Protein AF-A0A624F7U0-F1 (afdb_monomer_lite)

Organism: Campylobacter jejuni (NCBI:txid197)

Sequence (208 aa):
TSNHSVKFQSFCNEFYKITKFNNSILEQNQEEKISKKKFEKARKKIIGKSIKKECFEFKFCSLKSYIDIYEEPKICILKIFFPTLDSSNEFKIPKDFKIQKELHHDLNSKHIVLYGFEYQNFDIEKCFKIIEKNQNFSLDFPNYINAYDGFRIFLFYLFKKLKFYWTLSLERKDKQSLCEFLFYSRSLYIVLSSMNTILDKNLSNILA

Radius of gyration: 23.83 Å; chains: 1; bounding box: 55×50×62 Å

Structure (mmCIF, N/CA/C/O backbone):
data_AF-A0A624F7U0-F1
#
_entry.id   AF-A0A624F7U0-F1
#
loop_
_atom_site.group_PDB
_atom_site.id
_atom_site.type_symbol
_atom_site.label_atom_id
_atom_site.label_alt_id
_atom_site.label_comp_id
_atom_site.label_asym_id
_atom_site.label_entity_id
_atom_site.label_seq_id
_atom_site.pdbx_PDB_ins_code
_atom_site.Cartn_x
_atom_site.Cartn_y
_atom_site.Cartn_z
_atom_site.occupancy
_atom_site.B_iso_or_equiv
_atom_site.auth_seq_id
_atom_site.auth_comp_id
_atom_site.auth_asym_id
_atom_site.auth_atom_id
_atom_site.pdbx_PDB_model_num
ATOM 1 N N . THR A 1 1 ? 19.086 -8.565 15.186 1.00 45.88 1 THR A N 1
ATOM 2 C CA . THR A 1 1 ? 18.256 -9.152 14.108 1.00 45.88 1 THR A CA 1
ATOM 3 C C . THR A 1 1 ? 18.901 -8.803 12.788 1.00 45.88 1 THR A C 1
ATOM 5 O O . THR A 1 1 ? 19.206 -7.645 12.561 1.00 45.88 1 THR A O 1
ATOM 8 N N . SER A 1 2 ? 19.243 -9.792 11.966 1.00 48.47 2 SER A N 1
ATOM 9 C CA . SER A 1 2 ? 19.997 -9.560 10.728 1.00 48.47 2 SER A CA 1
ATOM 10 C C . SER A 1 2 ? 19.187 -8.693 9.756 1.00 48.47 2 SER A C 1
ATOM 12 O O . SER A 1 2 ? 18.138 -9.139 9.292 1.00 48.47 2 SER A O 1
ATOM 14 N N . ASN A 1 3 ? 19.672 -7.485 9.455 1.00 66.81 3 ASN A N 1
ATOM 15 C CA . ASN A 1 3 ? 19.052 -6.513 8.548 1.00 66.81 3 ASN A CA 1
ATOM 16 C C . ASN A 1 3 ? 19.123 -6.986 7.084 1.00 66.81 3 ASN A C 1
ATOM 18 O O . ASN A 1 3 ? 19.902 -6.470 6.283 1.00 66.81 3 ASN A O 1
ATOM 22 N N . HIS A 1 4 ? 18.341 -8.000 6.727 1.00 71.81 4 HIS A N 1
ATOM 23 C CA . HIS A 1 4 ? 18.217 -8.451 5.347 1.00 71.81 4 HIS A CA 1
ATOM 24 C C . HIS A 1 4 ? 16.754 -8.683 4.975 1.00 71.81 4 HIS A C 1
ATOM 26 O O . HIS A 1 4 ? 15.918 -9.005 5.818 1.00 71.81 4 HIS A O 1
ATOM 32 N N . SER A 1 5 ? 16.439 -8.507 3.693 1.00 79.50 5 SER A N 1
ATOM 33 C CA . SER A 1 5 ? 15.127 -8.815 3.128 1.00 79.50 5 SER A CA 1
ATOM 34 C C . SER A 1 5 ? 15.236 -9.973 2.145 1.00 79.50 5 SER A C 1
ATOM 36 O O . SER A 1 5 ? 16.193 -10.064 1.378 1.00 79.50 5 SER A O 1
ATOM 38 N N . VAL A 1 6 ? 14.253 -10.871 2.175 1.00 87.06 6 VAL A N 1
ATOM 39 C CA . VAL A 1 6 ? 14.186 -12.032 1.283 1.00 87.06 6 VAL A CA 1
ATOM 40 C C . VAL A 1 6 ? 12.991 -11.863 0.354 1.00 87.06 6 VAL A C 1
ATOM 42 O O . VAL A 1 6 ? 11.868 -11.653 0.810 1.00 87.06 6 VAL A O 1
ATOM 45 N N . LYS A 1 7 ? 13.226 -11.974 -0.953 1.00 88.12 7 LYS A N 1
ATOM 46 C CA . LYS A 1 7 ? 12.204 -11.965 -2.002 1.00 88.12 7 LYS A CA 1
ATOM 47 C C . LYS A 1 7 ? 12.262 -13.289 -2.752 1.00 88.12 7 LYS A C 1
ATOM 49 O O . LYS A 1 7 ? 13.326 -13.706 -3.190 1.00 88.12 7 LYS A O 1
ATOM 54 N N . PHE A 1 8 ? 11.113 -13.916 -2.956 1.00 90.31 8 PHE A N 1
ATOM 55 C CA . PHE A 1 8 ? 10.980 -15.031 -3.890 1.00 90.31 8 PHE A CA 1
ATOM 56 C C . PHE A 1 8 ? 10.333 -14.513 -5.172 1.00 90.31 8 PHE A C 1
ATOM 58 O O . PHE A 1 8 ? 9.342 -13.786 -5.104 1.00 90.31 8 PHE A O 1
ATOM 65 N N . GLN A 1 9 ? 10.891 -14.856 -6.332 1.00 90.75 9 GLN A N 1
ATOM 66 C CA . GLN A 1 9 ? 10.347 -14.452 -7.630 1.00 90.75 9 GLN A CA 1
ATOM 67 C C . GLN A 1 9 ? 10.316 -15.621 -8.608 1.00 90.75 9 GLN A C 1
ATOM 69 O O . GLN A 1 9 ? 11.160 -16.512 -8.542 1.00 90.75 9 GLN A O 1
ATOM 74 N N . SER A 1 10 ? 9.346 -15.594 -9.517 1.00 91.06 10 SER A N 1
ATOM 75 C CA . SER A 1 10 ? 9.299 -16.475 -10.678 1.00 91.06 10 SER A CA 1
ATOM 76 C C . SER A 1 10 ? 9.366 -15.642 -11.951 1.00 91.06 10 SER A C 1
ATOM 78 O O . SER A 1 10 ? 8.632 -14.660 -12.064 1.00 91.06 10 SER A O 1
ATOM 80 N N . PHE A 1 11 ? 10.206 -16.038 -12.900 1.00 87.25 11 PHE A N 1
ATOM 81 C CA . PHE A 1 11 ? 10.372 -15.376 -14.192 1.00 87.25 11 PHE A CA 1
ATOM 82 C C . PHE A 1 11 ? 10.520 -16.447 -15.274 1.00 87.25 11 PHE A C 1
ATOM 84 O O . PHE A 1 11 ? 11.364 -17.323 -15.131 1.00 87.25 11 PHE A O 1
ATOM 91 N N . CYS A 1 12 ? 9.674 -16.427 -16.311 1.00 84.44 12 CYS A N 1
ATOM 92 C CA . CYS A 1 12 ? 9.707 -17.399 -17.419 1.00 84.44 12 CYS A CA 1
ATOM 93 C C . CYS A 1 12 ? 9.826 -18.875 -16.966 1.00 84.44 12 CYS A C 1
ATOM 95 O O . CYS A 1 12 ? 10.636 -19.630 -17.492 1.00 84.44 12 CYS A O 1
ATOM 97 N N . ASN A 1 13 ? 9.025 -19.287 -15.973 1.00 86.31 13 ASN A N 1
ATOM 98 C CA . ASN A 1 13 ? 9.057 -20.617 -15.332 1.00 86.31 13 ASN A CA 1
ATOM 99 C C . ASN A 1 13 ? 10.348 -20.984 -14.576 1.00 86.31 13 ASN A C 1
ATOM 101 O O . ASN A 1 13 ? 10.466 -22.104 -14.073 1.00 86.31 13 ASN A O 1
ATOM 105 N N . GLU A 1 14 ? 11.271 -20.046 -14.407 1.00 93.06 14 GLU A N 1
ATOM 106 C CA . GLU A 1 14 ? 12.389 -20.158 -13.478 1.00 93.06 14 GLU A CA 1
ATOM 107 C C . GLU A 1 14 ? 12.026 -19.534 -12.126 1.00 93.06 14 GLU A C 1
ATOM 109 O O . GLU A 1 14 ? 11.226 -18.600 -12.051 1.00 93.06 14 GLU A O 1
ATOM 114 N N . PHE A 1 15 ? 12.595 -20.057 -11.038 1.00 93.75 15 PHE A N 1
ATOM 115 C CA . PHE A 1 15 ? 12.282 -19.628 -9.676 1.00 93.75 15 PHE A CA 1
ATOM 116 C C . PHE A 1 15 ? 13.556 -19.209 -8.958 1.00 93.75 15 PHE A C 1
ATOM 118 O O . PHE A 1 15 ? 14.554 -19.927 -8.995 1.00 93.75 15 PHE A O 1
ATOM 125 N N . TYR A 1 16 ? 13.497 -18.088 -8.246 1.00 93.38 16 TYR A N 1
ATOM 126 C CA . TYR A 1 16 ? 14.652 -17.503 -7.578 1.00 93.38 16 TYR A CA 1
ATOM 127 C C . TYR A 1 16 ? 14.315 -17.064 -6.158 1.00 93.38 16 TYR A C 1
ATOM 129 O O . TYR A 1 16 ? 13.190 -16.648 -5.851 1.00 93.38 16 TYR A O 1
ATOM 137 N N . LYS A 1 17 ? 15.326 -17.124 -5.299 1.00 92.19 17 LYS A N 1
ATOM 138 C CA . LYS A 1 17 ? 15.367 -16.501 -3.983 1.00 92.19 17 LYS A CA 1
ATOM 139 C C . LYS A 1 17 ? 16.417 -15.398 -4.032 1.00 92.19 17 LYS A C 1
ATOM 141 O O . LYS A 1 17 ? 17.590 -15.667 -4.249 1.00 92.19 17 LYS A O 1
ATOM 146 N N . ILE A 1 18 ? 15.985 -14.169 -3.800 1.00 88.94 18 ILE A N 1
ATOM 147 C CA . ILE A 1 18 ? 16.842 -12.992 -3.731 1.00 88.94 18 ILE A CA 1
ATOM 148 C C . ILE A 1 18 ? 16.961 -12.580 -2.271 1.00 88.94 18 ILE A C 1
ATOM 150 O O . ILE A 1 18 ? 15.949 -12.322 -1.615 1.00 88.94 18 ILE A O 1
ATOM 154 N N . THR A 1 19 ? 18.188 -12.485 -1.776 1.00 87.00 19 THR A N 1
ATOM 155 C CA . THR A 1 19 ? 18.489 -11.976 -0.437 1.00 87.00 19 THR A CA 1
ATOM 156 C C . THR A 1 19 ? 19.192 -10.631 -0.574 1.00 87.00 19 THR A C 1
ATOM 158 O O . THR A 1 19 ? 20.295 -10.560 -1.113 1.00 87.00 19 THR A O 1
ATOM 161 N N . LYS A 1 20 ? 18.541 -9.559 -0.111 1.00 79.81 20 LYS A N 1
ATOM 162 C CA . LYS A 1 20 ? 19.129 -8.216 -0.055 1.00 79.81 20 LYS A CA 1
ATOM 163 C C . LYS A 1 20 ? 19.633 -7.938 1.350 1.00 79.81 20 LYS A C 1
ATOM 165 O O . LYS A 1 20 ? 18.839 -7.986 2.291 1.00 79.81 20 LYS A O 1
ATOM 170 N N . PHE A 1 21 ? 20.907 -7.608 1.483 1.00 75.19 21 PHE A N 1
ATOM 171 C CA . PHE A 1 21 ? 21.504 -7.186 2.746 1.00 75.19 21 PHE A CA 1
ATOM 172 C C . PHE A 1 21 ? 21.502 -5.657 2.819 1.00 75.19 21 PHE A C 1
ATOM 174 O O . PHE A 1 21 ? 21.892 -5.003 1.857 1.00 75.19 21 PHE A O 1
ATOM 181 N N . ASN A 1 22 ? 21.074 -5.074 3.941 1.00 59.41 22 ASN A N 1
ATOM 182 C CA . ASN A 1 22 ? 21.133 -3.622 4.153 1.00 59.41 22 ASN A CA 1
ATOM 183 C C . ASN A 1 22 ? 22.553 -3.194 4.574 1.00 59.41 22 ASN A C 1
ATOM 185 O O . ASN A 1 22 ? 22.724 -2.619 5.646 1.00 59.41 22 ASN A O 1
ATOM 189 N N . ASN A 1 23 ? 23.573 -3.516 3.775 1.00 55.78 23 ASN A N 1
ATOM 190 C CA . ASN A 1 23 ? 24.933 -3.018 3.981 1.00 55.78 23 ASN A CA 1
ATOM 191 C C . ASN A 1 23 ? 25.325 -2.126 2.804 1.00 55.78 23 ASN A C 1
ATOM 193 O O . ASN A 1 23 ? 25.342 -2.573 1.662 1.00 55.78 23 ASN A O 1
ATOM 197 N N . SER A 1 24 ? 25.684 -0.880 3.110 1.00 48.50 24 SER A N 1
ATOM 198 C CA . SER A 1 24 ? 26.037 0.192 2.168 1.00 48.50 24 SER A CA 1
ATOM 199 C C . SER A 1 24 ? 27.298 -0.060 1.330 1.00 48.50 24 SER A C 1
ATOM 201 O O . SER A 1 24 ? 27.632 0.759 0.484 1.00 48.50 24 SER A O 1
ATOM 203 N N . ILE A 1 25 ? 28.013 -1.165 1.565 1.00 49.31 25 ILE A N 1
ATOM 204 C CA . ILE A 1 25 ? 29.358 -1.408 1.015 1.00 49.31 25 ILE A CA 1
ATOM 205 C C . ILE A 1 25 ? 29.366 -2.533 -0.038 1.00 49.31 25 ILE A C 1
ATOM 207 O O . ILE A 1 25 ? 30.291 -2.620 -0.838 1.00 49.31 25 ILE A O 1
ATOM 211 N N . LEU A 1 26 ? 28.337 -3.390 -0.088 1.00 44.59 26 LEU A N 1
ATOM 212 C CA . LEU A 1 26 ? 28.283 -4.540 -1.000 1.00 44.59 26 LEU A CA 1
ATOM 213 C C . LEU A 1 26 ? 26.862 -4.706 -1.558 1.00 44.59 26 LEU A C 1
ATOM 215 O O . LEU A 1 26 ? 26.075 -5.511 -1.066 1.00 44.59 26 LEU A O 1
ATOM 219 N N . GLU A 1 27 ? 26.536 -3.958 -2.612 1.00 47.16 27 GLU A N 1
ATOM 220 C CA . GLU A 1 27 ? 25.257 -4.022 -3.345 1.00 47.16 27 GLU A CA 1
ATOM 221 C C . GLU A 1 27 ? 25.062 -5.311 -4.175 1.00 47.16 27 GLU A C 1
ATOM 223 O O . GLU A 1 27 ? 24.334 -5.332 -5.167 1.00 47.16 27 GLU A O 1
ATOM 228 N N . GLN A 1 28 ? 25.686 -6.428 -3.803 1.00 58.16 28 GLN A N 1
ATOM 229 C CA . GLN A 1 28 ? 25.436 -7.694 -4.487 1.00 58.16 28 GLN A CA 1
ATOM 230 C C . GLN A 1 28 ? 24.272 -8.409 -3.809 1.00 58.16 28 GLN A C 1
ATOM 232 O O . GLN A 1 28 ? 24.428 -9.143 -2.833 1.00 58.16 28 GLN A O 1
ATOM 237 N N . ASN A 1 29 ? 23.069 -8.173 -4.338 1.00 65.94 29 ASN A N 1
ATOM 238 C CA . ASN A 1 29 ? 21.920 -9.026 -4.056 1.00 65.94 29 ASN A CA 1
ATOM 239 C C . ASN A 1 29 ? 22.335 -10.484 -4.311 1.00 65.94 29 ASN A C 1
ATOM 241 O O . ASN A 1 29 ? 22.747 -10.818 -5.420 1.00 65.94 29 ASN A O 1
ATOM 245 N N . GLN A 1 30 ? 22.221 -11.356 -3.309 1.00 78.94 30 GLN A N 1
ATOM 246 C CA . GLN A 1 30 ? 22.454 -12.781 -3.530 1.00 78.94 30 GLN A CA 1
ATOM 247 C C . GLN A 1 30 ? 21.223 -13.372 -4.206 1.00 78.94 30 GLN A C 1
ATOM 249 O O . GLN A 1 30 ? 20.158 -13.459 -3.589 1.00 78.94 30 GLN A O 1
ATOM 254 N N . GLU A 1 31 ? 21.374 -13.764 -5.466 1.00 86.38 31 GLU A N 1
ATOM 255 C CA . GLU A 1 31 ? 20.344 -14.443 -6.242 1.00 86.38 31 GLU A CA 1
ATOM 256 C C . GLU A 1 31 ? 20.650 -15.943 -6.328 1.00 86.38 31 GLU A C 1
ATOM 258 O O . GLU A 1 31 ? 21.670 -16.367 -6.861 1.00 86.38 31 GLU A O 1
ATOM 263 N N . GLU A 1 32 ? 19.755 -16.757 -5.772 1.00 90.62 32 GLU A N 1
ATOM 264 C CA . GLU A 1 32 ? 19.834 -18.218 -5.775 1.00 90.62 32 GLU A CA 1
ATOM 265 C C . GLU A 1 32 ? 18.692 -18.772 -6.636 1.00 90.62 32 GLU A C 1
ATOM 267 O O . GLU A 1 32 ? 17.516 -18.554 -6.326 1.00 90.62 32 GLU A O 1
ATOM 272 N N . LYS A 1 33 ? 19.010 -19.530 -7.693 1.00 93.38 33 LYS A N 1
ATOM 273 C CA . LYS A 1 33 ? 18.005 -20.308 -8.434 1.00 93.38 33 LYS A CA 1
ATOM 274 C C . LYS A 1 33 ? 17.504 -21.455 -7.553 1.00 93.38 33 LYS A C 1
ATOM 276 O O . LYS A 1 33 ? 18.288 -22.233 -7.016 1.00 93.38 33 LYS A O 1
ATOM 281 N N . ILE A 1 34 ? 16.190 -21.581 -7.407 1.00 95.00 34 ILE A N 1
ATOM 282 C CA . ILE A 1 34 ? 15.540 -22.580 -6.552 1.00 95.00 34 ILE A CA 1
ATOM 283 C C . ILE A 1 34 ? 14.573 -23.455 -7.351 1.00 95.00 34 ILE A C 1
ATOM 285 O O . ILE A 1 34 ? 14.151 -23.127 -8.455 1.00 95.00 34 ILE A O 1
ATOM 289 N N . SER A 1 35 ? 14.175 -24.589 -6.774 1.00 94.50 35 SER A N 1
ATOM 290 C CA . SER A 1 35 ? 13.156 -25.445 -7.382 1.00 94.50 35 SER A CA 1
ATOM 291 C C . SER A 1 35 ? 11.743 -24.888 -7.183 1.00 94.50 35 SER A C 1
ATOM 293 O O . SER A 1 35 ? 11.442 -24.267 -6.157 1.00 94.50 35 SER A O 1
ATOM 295 N N . LYS A 1 36 ? 10.829 -25.229 -8.103 1.00 94.75 36 LYS A N 1
ATOM 296 C CA . LYS A 1 36 ? 9.385 -24.951 -7.975 1.00 94.75 36 LYS A CA 1
ATOM 297 C C . LYS A 1 36 ? 8.829 -25.401 -6.621 1.00 94.75 36 LYS A C 1
ATOM 299 O O . LYS A 1 36 ? 8.090 -24.670 -5.975 1.00 94.75 36 LYS A O 1
ATOM 304 N N . LYS A 1 37 ? 9.243 -26.579 -6.134 1.00 95.12 37 LYS A N 1
ATOM 305 C CA . LYS A 1 37 ? 8.817 -27.116 -4.828 1.00 95.12 37 LYS A CA 1
ATOM 306 C C . LYS A 1 37 ? 9.234 -26.210 -3.662 1.00 95.12 37 LYS A C 1
ATOM 308 O O . LYS A 1 37 ? 8.435 -25.995 -2.750 1.00 95.12 37 LYS A O 1
ATOM 313 N N . LYS A 1 38 ? 10.463 -25.672 -3.678 1.00 92.75 38 LYS A N 1
ATOM 314 C CA . LYS A 1 38 ? 10.929 -24.703 -2.668 1.00 92.75 38 LYS A CA 1
ATOM 315 C C . LYS A 1 38 ? 10.143 -23.391 -2.766 1.00 92.75 38 LYS A C 1
ATOM 317 O O . LYS A 1 38 ? 9.709 -22.885 -1.733 1.00 92.75 38 LYS A O 1
ATOM 322 N N . PHE A 1 39 ? 9.919 -22.890 -3.981 1.00 93.50 39 PHE A N 1
ATOM 323 C CA . PHE A 1 39 ? 9.142 -21.674 -4.222 1.00 93.50 39 PHE A CA 1
ATOM 324 C C . PHE A 1 39 ? 7.705 -21.794 -3.699 1.00 93.50 39 PHE A C 1
ATOM 326 O O . PHE A 1 39 ? 7.280 -20.966 -2.902 1.00 93.50 39 PHE A O 1
ATOM 333 N N . GLU A 1 40 ? 6.985 -22.867 -4.041 1.00 92.00 40 GLU A N 1
ATOM 334 C CA . GLU A 1 40 ? 5.610 -23.093 -3.570 1.00 92.00 40 GLU A CA 1
ATOM 335 C C . GLU A 1 40 ? 5.532 -23.245 -2.043 1.00 92.00 40 GLU A C 1
ATOM 337 O O . GLU A 1 40 ? 4.595 -22.764 -1.405 1.00 92.00 40 GLU A O 1
ATOM 342 N N . LYS A 1 41 ? 6.543 -23.861 -1.415 1.00 93.06 41 LYS A N 1
ATOM 343 C CA . LYS A 1 41 ? 6.622 -23.940 0.052 1.00 93.06 41 LYS A CA 1
ATOM 344 C C . LYS A 1 41 ? 6.808 -22.558 0.689 1.00 93.06 41 LYS A C 1
ATOM 346 O O . LYS A 1 41 ? 6.208 -22.297 1.729 1.00 93.06 41 LYS A O 1
ATOM 351 N N . ALA A 1 42 ? 7.623 -21.692 0.087 1.00 90.00 42 ALA A N 1
ATOM 352 C CA . ALA A 1 42 ? 7.829 -20.321 0.554 1.00 90.00 42 ALA A CA 1
ATOM 353 C C . ALA A 1 42 ? 6.601 -19.434 0.299 1.00 90.00 42 ALA A C 1
ATOM 355 O O . ALA A 1 42 ? 6.216 -18.660 1.171 1.00 90.00 42 ALA A O 1
ATOM 356 N N . ARG A 1 43 ? 5.933 -19.609 -0.846 1.00 87.12 43 ARG A N 1
ATOM 357 C CA . ARG A 1 43 ? 4.706 -18.895 -1.219 1.00 87.12 43 ARG A CA 1
ATOM 358 C C . ARG A 1 43 ? 3.593 -19.069 -0.186 1.00 87.12 43 ARG A C 1
ATOM 360 O O . ARG A 1 43 ? 2.889 -18.114 0.107 1.00 87.12 43 ARG A O 1
ATOM 367 N N . LYS A 1 44 ? 3.480 -20.252 0.428 1.00 88.50 44 LYS A N 1
ATOM 368 C CA . LYS A 1 44 ? 2.531 -20.520 1.528 1.00 88.50 44 LYS A CA 1
ATOM 369 C C . LYS A 1 44 ? 2.818 -19.739 2.818 1.00 88.50 44 LYS A C 1
ATOM 371 O O . LYS A 1 44 ? 1.954 -19.681 3.681 1.00 88.50 44 LYS A O 1
ATOM 376 N N . LYS A 1 45 ? 4.019 -19.175 2.971 1.00 86.62 45 LYS A N 1
ATOM 377 C CA . LYS A 1 45 ? 4.459 -18.398 4.144 1.00 86.62 45 LYS A CA 1
ATOM 378 C C . LYS A 1 45 ? 4.618 -16.905 3.837 1.00 86.62 45 LYS A C 1
ATOM 380 O O . LYS A 1 45 ? 5.310 -16.203 4.570 1.00 86.62 45 LYS A O 1
ATOM 385 N N . ILE A 1 46 ? 4.067 -16.437 2.718 1.00 83.25 46 ILE A N 1
ATOM 386 C CA . ILE A 1 46 ? 4.202 -15.046 2.293 1.00 83.25 46 ILE A CA 1
ATOM 387 C C . ILE A 1 46 ? 3.526 -14.100 3.292 1.00 83.25 46 ILE A C 1
ATOM 389 O O . ILE A 1 46 ? 2.471 -14.405 3.843 1.00 83.25 46 ILE A O 1
ATOM 393 N N . ILE A 1 47 ? 4.142 -12.940 3.506 1.00 73.31 47 ILE A N 1
ATOM 394 C CA . ILE A 1 47 ? 3.524 -11.826 4.224 1.00 73.31 47 ILE A CA 1
ATOM 395 C C . ILE A 1 47 ? 2.753 -11.003 3.187 1.00 73.31 47 ILE A C 1
ATOM 397 O O . ILE A 1 47 ? 3.355 -10.481 2.249 1.00 73.31 47 ILE A O 1
ATOM 401 N N . GLY A 1 48 ? 1.431 -10.909 3.338 1.00 73.75 48 GLY A N 1
ATOM 402 C CA . GLY A 1 48 ? 0.552 -10.217 2.390 1.00 73.75 48 GLY A CA 1
ATOM 403 C C . GLY A 1 48 ? 0.130 -11.088 1.202 1.00 73.75 48 GLY A C 1
ATOM 404 O O . GLY A 1 48 ? -0.022 -12.302 1.326 1.00 73.75 48 GLY A O 1
ATOM 405 N N . LYS A 1 49 ? -0.099 -10.463 0.041 1.00 78.12 49 LYS A N 1
ATOM 406 C CA . LYS A 1 49 ? -0.524 -11.147 -1.193 1.00 78.12 49 LYS A CA 1
ATOM 407 C C . LYS A 1 49 ? 0.641 -11.300 -2.170 1.00 78.12 49 LYS A C 1
ATOM 409 O O . LYS A 1 49 ? 1.518 -10.444 -2.254 1.00 78.12 49 LYS A O 1
ATOM 414 N N . SER A 1 50 ? 0.634 -12.382 -2.952 1.00 84.00 50 SER A N 1
ATOM 415 C CA . SER A 1 50 ? 1.535 -12.489 -4.103 1.00 84.00 50 SER A CA 1
ATOM 416 C C . SER A 1 50 ? 1.098 -11.506 -5.180 1.00 84.00 50 SER A C 1
ATOM 418 O O . SER A 1 50 ? -0.067 -11.524 -5.570 1.00 84.00 50 SER A O 1
ATOM 420 N N . ILE A 1 51 ? 2.036 -10.718 -5.691 1.00 86.06 51 ILE A N 1
ATOM 421 C CA . ILE A 1 51 ? 1.800 -9.805 -6.804 1.00 86.06 51 ILE A CA 1
ATOM 422 C C . ILE A 1 51 ? 2.323 -10.415 -8.097 1.00 86.06 51 ILE A C 1
ATOM 424 O O . ILE A 1 51 ? 3.411 -10.996 -8.127 1.00 86.06 51 ILE A O 1
ATOM 428 N N . LYS A 1 52 ? 1.534 -10.292 -9.157 1.00 90.00 52 LYS A N 1
ATOM 429 C CA . LYS A 1 52 ? 1.894 -10.736 -10.498 1.00 90.00 52 LYS A CA 1
ATOM 430 C C . LYS A 1 52 ? 1.896 -9.536 -11.424 1.00 90.00 52 LYS A C 1
ATOM 432 O O . LYS A 1 52 ? 1.034 -8.663 -11.309 1.00 90.00 52 LYS A O 1
ATOM 437 N N . LYS A 1 53 ? 2.873 -9.515 -12.322 1.00 91.81 53 LYS A N 1
ATOM 438 C CA . LYS A 1 53 ? 2.973 -8.504 -13.359 1.00 91.81 53 LYS A CA 1
ATOM 439 C C . LYS A 1 53 ? 3.597 -9.071 -14.620 1.00 91.81 53 LYS A C 1
ATOM 441 O O . LYS A 1 53 ? 4.434 -9.971 -14.538 1.00 91.81 53 LYS A O 1
ATOM 446 N N . GLU A 1 54 ? 3.239 -8.475 -15.740 1.00 92.50 54 GLU A N 1
ATOM 447 C CA . GLU A 1 54 ? 3.950 -8.594 -17.005 1.00 92.50 54 GLU A CA 1
ATOM 448 C C . GLU A 1 54 ? 4.821 -7.352 -17.183 1.00 92.50 54 GLU A C 1
ATOM 450 O O . GLU A 1 54 ? 4.424 -6.250 -16.806 1.00 92.50 54 GLU A O 1
ATOM 455 N N . CYS A 1 55 ? 6.038 -7.537 -17.687 1.00 91.38 55 CYS A N 1
ATOM 456 C CA . CYS A 1 55 ? 6.989 -6.452 -17.894 1.00 91.38 55 CYS A CA 1
ATOM 457 C C . CYS A 1 55 ? 7.410 -6.447 -19.358 1.00 91.38 55 CYS A C 1
ATOM 459 O O . CYS A 1 55 ? 7.938 -7.448 -19.846 1.00 91.38 55 CYS A O 1
ATOM 461 N N . PHE A 1 56 ? 7.196 -5.322 -20.030 1.00 93.56 56 PHE A N 1
ATOM 462 C CA . PHE A 1 56 ? 7.611 -5.110 -21.410 1.00 93.56 56 PHE A CA 1
ATOM 463 C C . PHE A 1 56 ? 8.740 -4.088 -21.442 1.00 93.56 56 PHE A C 1
ATOM 465 O O . PHE A 1 56 ? 8.577 -2.972 -20.951 1.00 93.56 56 PHE A O 1
ATOM 472 N N . GLU A 1 57 ? 9.878 -4.469 -22.020 1.00 95.00 57 GLU A N 1
ATOM 473 C CA . GLU A 1 57 ? 10.991 -3.559 -22.297 1.00 95.00 57 GLU A CA 1
ATOM 474 C C . GLU A 1 57 ? 10.838 -2.967 -23.696 1.00 95.00 57 GLU A C 1
ATOM 476 O O . GLU A 1 57 ? 10.618 -3.697 -24.662 1.00 95.00 57 GLU A O 1
ATOM 481 N N . PHE A 1 58 ? 10.962 -1.647 -23.816 1.00 94.94 58 PHE A N 1
ATOM 482 C CA . PHE A 1 58 ? 10.887 -0.955 -25.100 1.00 94.94 58 PHE A CA 1
ATOM 483 C C . PHE A 1 58 ? 11.588 0.408 -25.039 1.00 94.94 58 PHE A C 1
ATOM 485 O O . PHE A 1 58 ? 12.053 0.853 -23.987 1.00 94.94 58 PHE A O 1
ATOM 492 N N . LYS A 1 59 ? 11.682 1.082 -26.189 1.00 94.88 59 LYS A N 1
ATOM 493 C CA . LYS A 1 59 ? 12.148 2.471 -26.266 1.00 94.88 59 LYS A CA 1
ATOM 494 C C . LYS A 1 59 ? 10.951 3.413 -26.351 1.00 94.88 59 LYS A C 1
ATOM 496 O O . LYS A 1 59 ? 10.189 3.341 -27.311 1.00 94.88 59 LYS A O 1
ATOM 501 N N . PHE A 1 60 ? 10.817 4.314 -25.385 1.00 93.00 60 PHE A N 1
ATOM 502 C CA . PHE A 1 60 ? 9.828 5.394 -25.393 1.00 93.00 60 PHE A CA 1
ATOM 503 C C . PHE A 1 60 ? 10.563 6.718 -25.570 1.00 93.00 60 PHE A C 1
ATOM 505 O O . PHE A 1 60 ? 11.459 7.015 -24.787 1.00 93.00 60 PHE A O 1
ATOM 512 N N . CYS A 1 61 ? 10.249 7.489 -26.615 1.00 91.94 61 CYS A N 1
ATOM 513 C CA . CYS A 1 61 ? 10.983 8.724 -26.936 1.00 91.94 61 CYS A CA 1
ATOM 514 C C . CYS A 1 61 ? 12.513 8.517 -26.994 1.00 91.94 61 CYS A C 1
ATOM 516 O O . CYS A 1 61 ? 13.277 9.323 -26.475 1.00 91.94 61 CYS A O 1
ATOM 518 N N . SER A 1 62 ? 12.958 7.400 -27.582 1.00 92.69 62 SER A N 1
ATOM 519 C CA . SER A 1 62 ? 14.369 6.968 -27.636 1.00 92.69 62 SER A CA 1
ATOM 520 C C . SER A 1 62 ? 15.018 6.607 -26.289 1.00 92.69 62 SER A C 1
ATOM 522 O O . SER A 1 62 ? 16.173 6.181 -26.276 1.00 92.69 62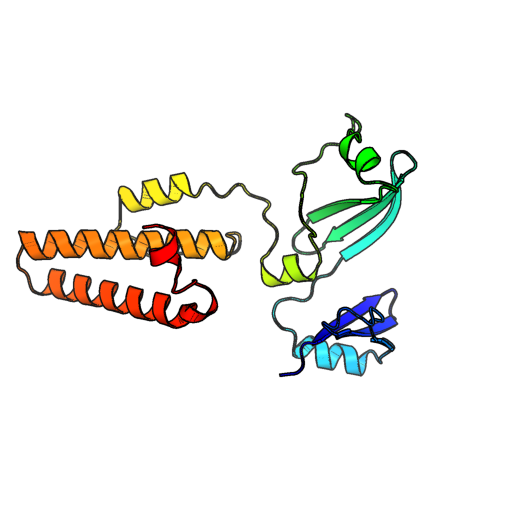 SER A O 1
ATOM 524 N N . LEU A 1 63 ? 14.285 6.685 -25.176 1.00 94.56 63 LEU A N 1
ATOM 525 C CA . LEU A 1 63 ? 14.752 6.330 -23.838 1.00 94.56 63 LEU A CA 1
ATOM 526 C C . LEU A 1 63 ? 14.394 4.886 -23.496 1.00 94.56 63 LEU A C 1
ATOM 528 O O . LEU A 1 63 ? 13.304 4.399 -23.819 1.00 94.56 63 LEU A O 1
ATOM 532 N N . LYS A 1 64 ? 15.303 4.201 -22.796 1.00 95.25 64 LYS A N 1
ATOM 533 C CA . LYS A 1 64 ? 15.031 2.868 -22.253 1.00 95.25 64 LYS A CA 1
ATOM 534 C C . LYS A 1 64 ? 13.848 2.960 -21.294 1.00 95.25 64 LYS A C 1
ATOM 536 O O . LYS A 1 64 ? 13.858 3.776 -20.377 1.00 95.25 64 LYS A O 1
ATOM 541 N N . SER A 1 65 ? 12.838 2.131 -21.521 1.00 94.25 65 SER A N 1
ATOM 542 C CA . SER A 1 65 ? 11.591 2.188 -20.772 1.00 94.25 65 SER A CA 1
ATOM 543 C C . SER A 1 65 ? 11.037 0.798 -20.486 1.00 94.25 65 SER A C 1
ATOM 545 O O . SER A 1 65 ? 11.261 -0.151 -21.239 1.00 94.25 65 SER A O 1
ATOM 547 N N . TYR A 1 66 ? 10.291 0.699 -19.389 1.00 93.75 66 TYR A N 1
ATOM 548 C CA . TYR A 1 66 ? 9.523 -0.484 -19.022 1.00 93.75 66 TYR A CA 1
ATOM 549 C C . TYR A 1 66 ? 8.057 -0.122 -18.833 1.00 93.75 66 TYR A C 1
ATOM 551 O O . TYR A 1 66 ? 7.742 0.912 -18.245 1.00 93.75 66 TYR A O 1
ATOM 559 N N . ILE A 1 67 ? 7.165 -1.003 -19.270 1.00 92.50 67 ILE A N 1
ATOM 560 C CA . ILE A 1 67 ? 5.770 -1.004 -18.837 1.00 92.50 67 ILE A CA 1
ATOM 561 C C . ILE A 1 67 ? 5.560 -2.232 -17.957 1.00 92.50 67 ILE A C 1
ATOM 563 O O . ILE A 1 67 ? 5.706 -3.364 -18.415 1.00 92.50 67 ILE A O 1
ATOM 567 N N . ASP A 1 68 ? 5.229 -1.984 -16.691 1.00 92.06 68 ASP A N 1
ATOM 568 C CA . ASP A 1 68 ? 4.786 -3.002 -15.745 1.00 92.06 68 ASP A CA 1
ATOM 569 C C . ASP A 1 68 ? 3.247 -3.031 -15.727 1.00 92.06 68 ASP A C 1
ATOM 571 O O . ASP A 1 68 ? 2.620 -2.068 -15.281 1.00 92.06 68 ASP A O 1
ATOM 575 N N . ILE A 1 69 ? 2.641 -4.139 -16.157 1.00 92.38 69 ILE A N 1
ATOM 576 C CA . ILE A 1 69 ? 1.191 -4.374 -16.095 1.00 92.38 69 ILE A CA 1
ATOM 577 C C . ILE A 1 69 ? 0.907 -5.334 -14.947 1.00 92.38 69 ILE A C 1
ATOM 579 O O . ILE A 1 69 ? 1.286 -6.502 -15.004 1.00 92.38 69 ILE A O 1
ATOM 583 N N . TYR A 1 70 ? 0.259 -4.852 -13.893 1.00 89.75 70 TYR A N 1
ATOM 584 C CA . TYR A 1 70 ? -0.077 -5.646 -12.715 1.00 89.75 70 TYR A CA 1
ATOM 585 C C . TYR A 1 70 ? -1.465 -6.278 -12.862 1.00 89.75 70 TYR A C 1
ATOM 587 O O . TYR A 1 70 ? -2.420 -5.606 -13.250 1.00 89.75 70 TYR A O 1
ATOM 595 N N . GLU A 1 71 ? -1.577 -7.569 -12.529 1.00 87.62 71 GLU A N 1
ATOM 596 C CA . GLU A 1 71 ? -2.861 -8.292 -12.557 1.00 87.62 71 GLU A CA 1
ATOM 597 C C . GLU A 1 71 ? -3.781 -7.789 -11.435 1.00 87.62 71 GLU A C 1
ATOM 599 O O . GLU A 1 71 ? -4.952 -7.508 -11.667 1.00 87.62 71 GLU A O 1
ATOM 604 N N . GLU A 1 72 ? -3.222 -7.625 -10.232 1.00 80.25 72 GLU A N 1
ATOM 605 C CA . GLU A 1 72 ? -3.900 -7.069 -9.062 1.00 80.25 72 GLU A CA 1
ATOM 606 C C . GLU A 1 72 ? -2.907 -6.259 -8.199 1.00 80.25 72 GLU A C 1
ATOM 608 O O . GLU A 1 72 ? -1.890 -6.815 -7.762 1.00 80.25 72 GLU A O 1
ATOM 613 N N . PRO A 1 73 ? -3.179 -4.969 -7.916 1.00 74.62 73 PRO A N 1
ATOM 614 C CA . PRO A 1 73 ? -4.272 -4.176 -8.490 1.00 74.62 73 PRO A CA 1
ATOM 615 C C . PRO A 1 73 ? -4.085 -4.007 -10.012 1.00 74.62 73 PRO A C 1
ATOM 617 O O . PRO A 1 73 ? -2.954 -4.047 -10.493 1.00 74.62 73 PRO A O 1
ATOM 620 N N . LYS A 1 74 ? -5.177 -3.813 -10.767 1.00 84.62 74 LYS A N 1
ATOM 621 C CA . LYS A 1 74 ? -5.163 -3.628 -12.235 1.00 84.62 74 LYS A CA 1
ATOM 622 C C . LYS A 1 74 ? -4.552 -2.286 -12.638 1.00 84.62 74 LYS A C 1
ATOM 624 O O . LYS A 1 74 ? -5.270 -1.333 -12.939 1.00 84.62 74 LYS A O 1
ATOM 629 N N . ILE A 1 75 ? -3.227 -2.206 -12.590 1.00 86.12 75 ILE A N 1
ATOM 630 C CA . ILE A 1 75 ? -2.476 -0.956 -12.726 1.00 86.12 75 ILE A CA 1
ATOM 631 C C . ILE A 1 75 ? -1.382 -1.111 -13.775 1.00 86.12 75 ILE A C 1
ATOM 633 O O . ILE A 1 75 ? -0.759 -2.167 -13.888 1.00 86.12 75 ILE A O 1
ATOM 637 N N . CYS A 1 76 ? -1.137 -0.044 -14.528 1.00 90.06 76 CYS A N 1
ATOM 638 C CA . CYS A 1 76 ? -0.086 0.015 -15.535 1.00 90.06 76 CYS A CA 1
ATOM 639 C C . CYS A 1 76 ? 0.897 1.120 -15.154 1.00 90.06 76 CYS A C 1
ATOM 641 O O . CYS A 1 76 ? 0.502 2.276 -15.006 1.00 90.06 76 CYS A O 1
ATOM 643 N N . ILE A 1 77 ? 2.166 0.761 -14.965 1.00 90.19 77 ILE A N 1
ATOM 644 C CA . ILE A 1 77 ? 3.220 1.701 -14.582 1.00 90.19 77 ILE A CA 1
ATOM 645 C C . ILE A 1 77 ? 4.225 1.799 -15.723 1.00 90.19 77 ILE A C 1
ATOM 647 O O . ILE A 1 77 ? 4.942 0.839 -16.008 1.00 90.19 77 ILE A O 1
ATOM 651 N N . LEU A 1 78 ? 4.309 2.984 -16.326 1.00 91.25 78 LEU A N 1
ATOM 652 C CA . LEU A 1 78 ? 5.374 3.352 -17.251 1.00 91.25 78 LEU A CA 1
ATOM 653 C C . LEU A 1 78 ? 6.584 3.855 -16.456 1.00 91.25 78 LEU A C 1
ATOM 655 O O . LEU A 1 78 ? 6.470 4.791 -15.669 1.00 91.25 78 LEU A O 1
ATOM 659 N N . LYS A 1 79 ? 7.745 3.239 -16.675 1.00 91.56 79 LYS A N 1
ATOM 660 C CA . LYS A 1 79 ? 9.035 3.648 -16.109 1.00 91.56 79 LYS A CA 1
ATOM 661 C C . LYS A 1 79 ? 9.954 4.069 -17.238 1.00 91.56 79 LYS A C 1
ATOM 663 O O . LYS A 1 79 ? 10.224 3.262 -18.124 1.00 91.56 79 LYS A O 1
ATOM 668 N N . ILE A 1 80 ? 10.451 5.296 -17.176 1.00 91.75 80 ILE A N 1
ATOM 669 C CA . ILE A 1 80 ? 11.357 5.871 -18.171 1.00 91.75 80 ILE A CA 1
ATOM 670 C C . ILE A 1 80 ? 12.703 6.095 -17.486 1.00 91.75 80 ILE A C 1
ATOM 672 O O . ILE A 1 80 ? 12.753 6.652 -16.391 1.00 91.75 80 ILE A O 1
ATOM 676 N N . PHE A 1 81 ? 13.783 5.621 -18.103 1.00 91.75 81 PHE A N 1
ATOM 677 C CA . PHE A 1 81 ? 15.130 5.722 -17.549 1.00 91.75 81 PHE A CA 1
ATOM 678 C C . PHE A 1 81 ? 15.885 6.827 -18.265 1.00 91.75 81 PHE A C 1
ATOM 680 O O . PHE A 1 81 ? 16.093 6.776 -19.480 1.00 91.75 81 PHE A O 1
ATOM 687 N N . PHE A 1 82 ? 16.310 7.806 -17.478 1.00 92.44 82 PHE A N 1
ATOM 688 C CA . PHE A 1 82 ? 17.048 8.965 -17.939 1.00 92.44 82 PHE A CA 1
ATOM 689 C C . PHE A 1 82 ? 18.542 8.789 -17.649 1.00 92.44 82 PHE A C 1
ATOM 691 O O . PHE A 1 82 ? 18.894 8.272 -16.587 1.00 92.44 82 PHE A O 1
ATOM 698 N N . PRO A 1 83 ? 19.432 9.202 -18.565 1.00 92.00 83 PRO A N 1
ATOM 699 C CA . PRO A 1 83 ? 20.873 9.162 -18.326 1.00 92.00 83 PRO A CA 1
ATOM 700 C C . PRO A 1 83 ? 21.319 10.175 -17.261 1.00 92.00 83 PRO A C 1
ATOM 702 O O . PRO A 1 83 ? 22.305 9.933 -16.571 1.00 92.00 83 PRO A O 1
ATOM 705 N N . THR A 1 84 ? 20.605 11.297 -17.123 1.00 92.69 84 THR A N 1
ATOM 706 C CA . THR A 1 84 ? 20.909 12.366 -16.159 1.00 92.69 84 THR A CA 1
ATOM 707 C C . THR A 1 84 ? 19.637 12.899 -15.504 1.00 92.69 84 THR A C 1
ATOM 709 O O . THR A 1 84 ? 18.555 12.843 -16.093 1.00 92.69 84 THR A O 1
ATOM 712 N N . LEU A 1 85 ? 19.768 13.463 -14.300 1.00 90.38 85 LEU A N 1
ATOM 713 C CA . LEU A 1 85 ? 18.662 14.141 -13.614 1.00 90.38 85 LEU A CA 1
ATOM 714 C C . LEU A 1 85 ? 18.122 15.323 -14.432 1.00 90.38 85 LEU A C 1
ATOM 716 O O . LEU A 1 85 ? 16.910 15.470 -14.543 1.00 90.38 85 LEU A O 1
ATOM 720 N N . ASP A 1 86 ? 18.996 16.100 -15.076 1.00 93.50 86 ASP A N 1
ATOM 721 C CA . ASP A 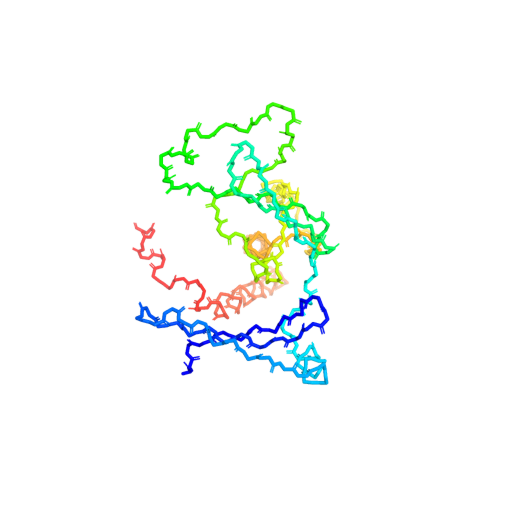1 86 ? 18.584 17.231 -15.919 1.00 93.50 86 ASP A CA 1
ATOM 722 C C . ASP A 1 86 ? 17.676 16.774 -17.068 1.00 93.50 86 ASP A C 1
ATOM 724 O O . ASP A 1 86 ? 16.597 17.327 -17.268 1.00 93.50 86 ASP A O 1
ATOM 728 N N . SER A 1 87 ? 18.037 15.674 -17.745 1.00 92.19 87 SER A N 1
ATOM 729 C CA . SER A 1 87 ? 17.203 15.110 -18.814 1.00 92.19 87 SER A CA 1
ATOM 730 C C . SER A 1 87 ? 15.846 14.596 -18.318 1.00 92.19 87 SER A C 1
ATOM 732 O O . SER A 1 87 ? 14.876 14.622 -19.071 1.00 92.19 87 SER A O 1
ATOM 734 N N . SER A 1 88 ? 15.759 14.167 -17.052 1.00 91.38 88 SER A N 1
ATOM 735 C CA . SER A 1 88 ? 14.488 13.809 -16.413 1.00 91.38 88 SER A CA 1
ATOM 736 C C . SER A 1 88 ? 13.633 15.042 -16.126 1.00 91.38 88 SER A C 1
ATOM 738 O O . SER A 1 88 ? 12.421 14.985 -16.307 1.00 91.38 88 SER A O 1
ATOM 740 N N . ASN A 1 89 ? 14.243 16.143 -15.682 1.00 90.31 89 ASN A N 1
ATOM 741 C CA . ASN A 1 89 ? 13.535 17.377 -15.330 1.00 90.31 89 ASN A CA 1
ATOM 742 C C . ASN A 1 89 ? 12.982 18.106 -16.564 1.00 90.31 89 ASN A C 1
ATOM 744 O O . ASN A 1 89 ? 11.940 18.755 -16.494 1.00 90.31 89 ASN A O 1
ATOM 748 N N . GLU A 1 90 ? 13.673 18.005 -17.698 1.00 93.56 90 GLU A N 1
ATOM 749 C CA . GLU A 1 90 ? 13.257 18.622 -18.962 1.00 93.56 90 GLU A CA 1
ATOM 750 C C . GLU A 1 90 ? 12.250 17.774 -19.752 1.00 93.56 90 GLU A C 1
ATOM 752 O O . GLU A 1 90 ? 11.612 18.267 -20.691 1.00 93.56 90 GLU A O 1
ATOM 757 N N . PHE A 1 91 ? 12.094 16.497 -19.392 1.00 92.19 91 PHE A N 1
ATOM 758 C CA . PHE A 1 91 ? 11.246 15.574 -20.128 1.00 92.19 91 PHE A CA 1
ATOM 759 C C . PHE A 1 91 ? 9.774 15.972 -20.054 1.00 92.19 91 PHE A C 1
ATOM 761 O O . PHE A 1 91 ? 9.197 16.172 -18.987 1.00 92.19 91 PHE A O 1
ATOM 768 N N . LYS A 1 92 ? 9.130 16.020 -21.222 1.00 91.12 92 LYS A N 1
ATOM 769 C CA . LYS A 1 92 ? 7.689 16.231 -21.342 1.00 91.12 92 LYS A CA 1
ATOM 770 C C . LYS A 1 92 ? 7.060 15.021 -22.000 1.00 91.12 92 LYS A C 1
ATOM 772 O O . LYS A 1 92 ? 7.431 14.643 -23.110 1.00 91.12 92 LYS A O 1
ATOM 777 N N . ILE A 1 93 ? 6.073 14.450 -21.320 1.00 90.25 93 ILE A N 1
ATOM 778 C CA . ILE A 1 93 ? 5.282 13.342 -21.847 1.00 90.25 93 ILE A CA 1
ATOM 779 C C . ILE A 1 93 ? 4.603 13.786 -23.157 1.00 90.25 93 ILE A C 1
ATOM 781 O O . ILE A 1 93 ? 3.975 14.851 -23.185 1.00 90.25 93 ILE A O 1
ATOM 785 N N . PRO A 1 94 ? 4.715 13.001 -24.247 1.00 90.81 94 PRO A N 1
ATOM 786 C CA . PRO A 1 94 ? 4.008 13.278 -25.492 1.00 90.81 94 PRO A CA 1
ATOM 787 C C . PRO A 1 94 ? 2.503 13.432 -25.263 1.00 90.81 94 PRO A C 1
ATOM 789 O O . PRO A 1 94 ? 1.905 12.644 -24.536 1.00 90.81 94 PRO A O 1
ATOM 792 N N . LYS A 1 95 ? 1.873 14.414 -25.920 1.00 87.25 95 LYS A N 1
ATOM 793 C CA . LYS A 1 95 ? 0.450 14.754 -25.713 1.00 87.25 95 LYS A CA 1
ATOM 794 C C . LYS A 1 95 ? -0.511 13.591 -25.975 1.00 87.25 95 LYS A C 1
ATOM 796 O O . LYS A 1 95 ? -1.580 13.537 -25.374 1.00 87.25 95 LYS A O 1
ATOM 801 N N . ASP A 1 96 ? -0.119 12.665 -26.844 1.00 87.44 96 ASP A N 1
ATOM 802 C CA . ASP A 1 96 ? -0.911 11.481 -27.184 1.00 87.44 96 ASP A CA 1
ATOM 803 C C . ASP A 1 96 ? -0.936 10.446 -26.047 1.00 87.44 96 ASP A C 1
ATOM 805 O O . ASP A 1 96 ? -1.801 9.570 -26.008 1.00 87.44 96 ASP A O 1
ATOM 809 N N . PHE A 1 97 ? -0.014 10.556 -25.086 1.00 85.81 97 PHE A N 1
ATOM 810 C CA . PHE A 1 97 ? 0.065 9.680 -23.928 1.00 85.81 97 PHE A CA 1
ATOM 811 C C . PHE A 1 97 ? -0.712 10.272 -22.750 1.00 85.81 97 PHE A C 1
ATOM 813 O O . PHE A 1 97 ? -0.284 11.221 -22.092 1.00 85.81 97 PHE A O 1
ATOM 820 N N . LYS A 1 98 ? -1.871 9.682 -22.448 1.00 84.25 98 LYS A N 1
ATOM 821 C CA . LYS A 1 98 ? -2.656 10.052 -21.267 1.00 84.25 98 LYS A CA 1
ATOM 822 C C . LYS A 1 98 ? -2.098 9.353 -20.036 1.00 84.25 98 LYS A C 1
ATOM 824 O O . LYS A 1 98 ? -2.251 8.143 -19.884 1.00 84.25 98 LYS A O 1
ATOM 829 N N . ILE A 1 99 ? -1.499 10.126 -19.140 1.00 85.44 99 ILE A N 1
ATOM 830 C CA . ILE A 1 99 ? -1.050 9.648 -17.834 1.00 85.44 99 ILE A CA 1
ATOM 831 C C . ILE A 1 99 ? -2.047 10.110 -16.778 1.00 85.44 99 ILE A C 1
ATOM 833 O O . ILE A 1 99 ? -2.452 11.268 -16.758 1.00 85.44 99 ILE A O 1
ATOM 837 N N . GLN A 1 100 ? -2.472 9.185 -15.918 1.00 81.88 100 GLN A N 1
ATOM 838 C CA . GLN A 1 100 ? -3.412 9.491 -14.839 1.00 81.88 100 GLN A CA 1
ATOM 839 C C . GLN A 1 100 ? -2.740 10.231 -13.682 1.00 81.88 100 GLN A C 1
ATOM 841 O O . GLN A 1 100 ? -3.329 11.147 -13.116 1.00 81.88 100 GLN A O 1
ATOM 846 N N . LYS A 1 101 ? -1.523 9.816 -13.316 1.00 82.19 101 LYS A N 1
ATOM 847 C CA . LYS A 1 101 ? -0.755 10.382 -12.207 1.00 82.19 101 LYS A CA 1
ATOM 848 C C . LYS A 1 101 ? 0.732 10.135 -12.433 1.00 82.19 101 LYS A C 1
ATOM 850 O O . LYS A 1 101 ? 1.127 9.015 -12.752 1.00 82.19 101 LYS A O 1
ATOM 855 N N . GLU A 1 102 ? 1.535 11.172 -12.246 1.00 84.06 102 GLU A N 1
ATOM 856 C CA . GLU A 1 102 ? 2.989 11.056 -12.157 1.00 84.06 102 GLU A CA 1
ATOM 857 C C . GLU A 1 102 ? 3.389 10.719 -10.713 1.00 84.06 102 GLU A C 1
ATOM 859 O O . GLU A 1 102 ? 2.771 11.191 -9.755 1.00 84.06 102 GLU A O 1
ATOM 864 N N . LEU A 1 103 ? 4.386 9.850 -10.546 1.00 77.06 103 LEU A N 1
ATOM 865 C CA . LEU A 1 103 ? 4.837 9.373 -9.241 1.00 77.06 103 LEU A CA 1
ATOM 866 C C . LEU A 1 103 ? 6.287 9.802 -9.022 1.00 77.06 103 LEU A C 1
ATOM 868 O O . LEU A 1 103 ? 7.162 9.418 -9.789 1.00 77.06 103 LEU A O 1
ATOM 872 N N . HIS A 1 104 ? 6.544 10.546 -7.946 1.00 63.75 104 HIS A N 1
ATOM 873 C CA . HIS A 1 104 ? 7.883 11.054 -7.609 1.00 63.75 104 HIS A CA 1
ATOM 874 C C . HIS A 1 104 ? 8.665 10.161 -6.626 1.00 63.75 104 HIS A C 1
ATOM 876 O O . HIS A 1 104 ? 9.686 10.579 -6.090 1.00 63.75 104 HIS A O 1
ATOM 882 N N . HIS A 1 105 ? 8.188 8.947 -6.343 1.00 66.69 105 HIS A N 1
ATOM 883 C CA . HIS A 1 105 ? 8.841 8.006 -5.428 1.00 66.69 105 HIS A CA 1
ATOM 884 C C . HIS A 1 105 ? 9.025 6.631 -6.075 1.00 66.69 105 HIS A C 1
ATOM 886 O O . HIS A 1 105 ? 8.282 6.260 -6.985 1.00 66.69 105 HIS A O 1
ATOM 892 N N . ASP A 1 106 ? 9.983 5.855 -5.555 1.00 65.25 106 ASP A N 1
ATOM 893 C CA . ASP A 1 106 ? 10.274 4.484 -5.986 1.00 65.25 106 ASP A CA 1
ATOM 894 C C . ASP A 1 106 ? 9.106 3.537 -5.685 1.00 65.25 106 ASP A C 1
ATOM 896 O O . ASP A 1 106 ? 9.079 2.793 -4.696 1.00 65.25 106 ASP A O 1
ATOM 900 N N . LEU A 1 107 ? 8.120 3.529 -6.577 1.00 71.12 107 LEU A N 1
ATOM 901 C CA . LEU A 1 107 ? 7.034 2.577 -6.512 1.00 71.12 107 LEU A CA 1
ATOM 902 C C . LEU A 1 107 ? 7.501 1.223 -7.048 1.00 71.12 107 LEU A C 1
ATOM 904 O O . LEU A 1 107 ? 7.537 0.937 -8.251 1.00 71.12 107 LEU A O 1
ATOM 908 N N . ASN A 1 108 ? 7.861 0.356 -6.111 1.00 75.19 108 ASN A N 1
ATOM 909 C CA . ASN A 1 108 ? 8.234 -1.020 -6.387 1.00 75.19 108 ASN A CA 1
ATOM 910 C C . ASN A 1 108 ? 7.142 -2.000 -5.936 1.00 75.19 108 ASN A C 1
ATOM 912 O O . ASN A 1 108 ? 6.223 -1.673 -5.185 1.00 75.19 108 ASN A O 1
ATOM 916 N N . SER A 1 109 ? 7.273 -3.253 -6.371 1.00 79.38 109 SER A N 1
ATOM 917 C CA . SER A 1 109 ? 6.318 -4.317 -6.050 1.00 79.38 109 SER A CA 1
ATOM 918 C C . SER A 1 109 ? 6.151 -4.548 -4.543 1.00 79.38 109 SER A C 1
ATOM 920 O O . SER A 1 109 ? 5.088 -4.975 -4.112 1.00 79.38 109 SER A O 1
ATOM 922 N N . LYS A 1 110 ? 7.185 -4.275 -3.731 1.00 79.75 110 LYS A N 1
ATOM 923 C CA . LYS A 1 110 ? 7.101 -4.381 -2.267 1.00 79.75 110 LYS A CA 1
ATOM 924 C C . LYS A 1 110 ? 6.174 -3.303 -1.706 1.00 79.75 110 LYS A C 1
ATOM 926 O O . LYS A 1 110 ? 5.355 -3.621 -0.853 1.00 79.75 110 LYS A O 1
ATOM 931 N N . HIS A 1 111 ? 6.289 -2.068 -2.192 1.00 77.44 111 HIS A N 1
ATOM 932 C CA . HIS A 1 111 ? 5.420 -0.975 -1.772 1.00 77.44 111 HIS A CA 1
ATOM 933 C C . HIS A 1 111 ? 3.952 -1.295 -2.084 1.00 77.44 111 HIS A C 1
ATOM 935 O O . HIS A 1 111 ? 3.122 -1.258 -1.184 1.00 77.44 111 HIS A O 1
ATOM 941 N N . ILE A 1 112 ? 3.664 -1.745 -3.310 1.00 79.75 112 ILE A N 1
ATOM 942 C CA . ILE A 1 112 ? 2.299 -2.101 -3.732 1.00 79.75 112 ILE A CA 1
ATOM 943 C C . ILE A 1 112 ? 1.712 -3.231 -2.871 1.00 79.75 112 ILE A C 1
ATOM 945 O O . ILE A 1 112 ? 0.556 -3.165 -2.467 1.00 79.75 112 ILE A O 1
ATOM 949 N N . VAL A 1 113 ? 2.497 -4.268 -2.555 1.00 78.88 113 VAL A N 1
ATOM 950 C CA . VAL A 1 113 ? 2.021 -5.407 -1.743 1.00 78.88 113 VAL A CA 1
ATOM 951 C C . VAL A 1 113 ? 1.735 -5.018 -0.293 1.00 78.88 113 VAL A C 1
ATOM 953 O O . VAL A 1 113 ? 0.806 -5.561 0.302 1.00 78.88 113 VAL A O 1
ATOM 956 N N . LEU A 1 114 ? 2.545 -4.132 0.290 1.00 74.00 114 LEU A N 1
ATOM 957 C CA . LEU A 1 114 ? 2.435 -3.773 1.705 1.00 74.00 114 LEU A CA 1
ATOM 958 C C . LEU A 1 114 ? 1.443 -2.637 1.957 1.00 74.00 114 LEU A C 1
ATOM 960 O O . LEU A 1 114 ? 0.753 -2.659 2.972 1.00 74.00 114 LEU A O 1
ATOM 964 N N . TYR A 1 115 ? 1.390 -1.658 1.056 1.00 71.69 115 TYR A N 1
ATOM 965 C CA . TYR A 1 115 ? 0.664 -0.403 1.260 1.00 71.69 115 TYR A CA 1
ATOM 966 C C . TYR A 1 115 ? -0.457 -0.173 0.240 1.00 71.69 115 TYR A C 1
ATOM 968 O O . TYR A 1 115 ? -1.258 0.740 0.418 1.00 71.69 115 TYR A O 1
ATOM 976 N N . GLY A 1 116 ? -0.555 -1.015 -0.794 1.00 72.31 116 GLY A N 1
ATOM 977 C CA . GLY A 1 116 ? -1.509 -0.850 -1.887 1.00 72.31 116 GLY A CA 1
ATOM 978 C C . GLY A 1 116 ? -1.019 0.117 -2.968 1.00 72.31 116 GLY A C 1
ATOM 979 O O . GLY A 1 116 ? 0.132 0.554 -2.977 1.00 72.31 116 GLY A O 1
ATOM 980 N N . PHE A 1 117 ? -1.903 0.421 -3.918 1.00 70.94 117 PHE A N 1
ATOM 981 C CA . PHE A 1 117 ? -1.690 1.458 -4.924 1.00 70.94 117 PHE A CA 1
ATOM 982 C C . PHE A 1 117 ? -2.956 2.307 -5.044 1.00 70.94 117 PHE A C 1
ATOM 984 O O . PHE A 1 117 ? -4.044 1.785 -5.293 1.00 70.94 117 PHE A O 1
ATOM 991 N N . GLU A 1 118 ? -2.818 3.610 -4.827 1.00 63.41 118 GLU A N 1
ATOM 992 C CA . GLU A 1 118 ? -3.935 4.550 -4.780 1.00 63.41 118 GLU A CA 1
ATOM 993 C C . GLU A 1 118 ? -4.395 4.933 -6.189 1.00 63.41 118 GLU A C 1
ATOM 995 O O . GLU A 1 118 ? -3.713 5.674 -6.894 1.00 63.41 118 GLU A O 1
ATOM 1000 N N . TYR A 1 119 ? -5.577 4.458 -6.587 1.00 55.44 119 TYR A N 1
ATOM 1001 C CA . TYR A 1 119 ? -6.254 4.917 -7.808 1.00 55.44 119 TYR A CA 1
ATOM 1002 C C . TYR A 1 119 ? -7.256 6.043 -7.565 1.00 55.44 119 TYR A C 1
ATOM 1004 O O . TYR A 1 119 ? -7.584 6.790 -8.484 1.00 55.44 119 TYR A O 1
ATOM 1012 N N . GLN A 1 120 ? -7.793 6.140 -6.352 1.00 55.34 120 GLN A N 1
ATOM 1013 C CA . GLN A 1 120 ? -8.865 7.071 -6.035 1.00 55.34 120 GLN A CA 1
ATOM 1014 C C . GLN A 1 120 ? -8.336 8.132 -5.084 1.00 55.34 120 GLN A C 1
ATOM 1016 O O . GLN A 1 120 ? -7.780 7.804 -4.039 1.00 55.34 120 GLN A O 1
ATOM 1021 N N . ASN A 1 121 ? -8.537 9.399 -5.449 1.00 58.00 121 ASN A N 1
ATOM 1022 C CA . ASN A 1 121 ? -8.396 10.515 -4.525 1.00 58.00 121 ASN A CA 1
ATOM 1023 C C . ASN A 1 121 ? -9.418 10.304 -3.404 1.00 58.00 121 ASN A C 1
ATOM 1025 O O . ASN A 1 121 ? -10.596 10.632 -3.552 1.00 58.00 121 ASN A O 1
ATOM 1029 N N . PHE A 1 122 ? -8.984 9.676 -2.315 1.00 68.44 122 PHE A N 1
ATOM 1030 C CA . PHE A 1 122 ? -9.804 9.528 -1.132 1.00 68.44 122 PHE A CA 1
ATOM 1031 C C . PHE A 1 122 ? -9.888 10.901 -0.466 1.00 68.44 122 PHE A C 1
ATOM 1033 O O . PHE A 1 122 ? -8.901 11.415 0.058 1.00 68.44 122 PHE A O 1
ATOM 1040 N N . ASP A 1 123 ? -11.062 11.524 -0.535 1.00 78.19 123 ASP A N 1
ATOM 1041 C CA . ASP A 1 123 ? -11.285 12.843 0.051 1.00 78.19 123 ASP A CA 1
ATOM 1042 C C . ASP A 1 123 ? -11.372 12.723 1.579 1.00 78.19 123 ASP A C 1
ATOM 1044 O O . ASP A 1 123 ? -12.439 12.524 2.178 1.00 78.19 123 ASP A O 1
ATOM 1048 N N . ILE A 1 124 ? -10.202 12.811 2.210 1.00 84.06 124 ILE A N 1
ATOM 1049 C CA . ILE A 1 124 ? -10.073 12.749 3.659 1.00 84.06 124 ILE A CA 1
ATOM 1050 C C . ILE A 1 124 ? -10.780 13.926 4.340 1.00 84.06 124 ILE A C 1
ATOM 1052 O O . ILE A 1 124 ? -11.373 13.748 5.404 1.00 84.06 124 ILE A O 1
ATOM 1056 N N . GLU A 1 125 ? -10.799 15.109 3.718 1.00 86.62 125 GLU A N 1
ATOM 1057 C CA . GLU A 1 125 ? -11.468 16.285 4.278 1.00 86.62 125 GLU A CA 1
ATOM 1058 C C . GLU A 1 125 ? -12.978 16.082 4.348 1.00 86.62 125 GLU A C 1
ATOM 1060 O O . GLU A 1 125 ? -13.613 16.418 5.350 1.00 86.62 125 GLU A O 1
ATOM 1065 N N . LYS A 1 126 ? -13.572 15.492 3.308 1.00 87.44 126 LYS A N 1
ATOM 1066 C CA . LYS A 1 126 ? -14.987 15.119 3.314 1.00 87.44 126 LYS A CA 1
ATOM 1067 C C . LYS A 1 126 ? -15.288 14.116 4.421 1.00 87.44 126 LYS A C 1
ATOM 1069 O O . LYS A 1 126 ? -16.303 14.263 5.102 1.00 87.44 126 LYS A O 1
ATOM 1074 N N . CYS A 1 127 ? -14.405 13.146 4.650 1.00 86.88 127 CYS A N 1
ATOM 1075 C CA . CYS A 1 127 ? -14.558 12.188 5.744 1.00 86.88 127 CYS A CA 1
ATOM 1076 C C . CYS A 1 127 ? -14.502 12.873 7.114 1.00 86.88 127 CYS A C 1
ATOM 1078 O O . CYS A 1 127 ? -15.371 12.633 7.953 1.00 86.88 127 CYS A O 1
ATOM 1080 N N . PHE A 1 128 ? -13.554 13.790 7.322 1.00 91.69 128 PHE A N 1
ATOM 1081 C CA . PHE A 1 128 ? -13.489 14.588 8.547 1.00 91.69 128 PHE A CA 1
ATOM 1082 C C . PHE A 1 128 ? -14.753 15.427 8.750 1.00 91.69 128 PHE A C 1
ATOM 1084 O O . PHE A 1 128 ? -15.330 15.389 9.834 1.00 91.69 128 PHE A O 1
ATOM 1091 N N . LYS A 1 129 ? -15.261 16.092 7.704 1.00 92.19 129 LYS A N 1
ATOM 1092 C CA . LYS A 1 129 ? -16.521 16.856 7.765 1.00 92.19 129 LYS A CA 1
ATOM 1093 C C . LYS A 1 129 ? -17.722 15.978 8.129 1.00 92.19 129 LYS A C 1
ATOM 1095 O O . LYS A 1 129 ? -18.610 16.434 8.845 1.00 92.19 129 LYS A O 1
ATOM 1100 N N . ILE A 1 130 ? -17.776 14.732 7.650 1.00 88.75 130 ILE A N 1
ATOM 1101 C CA . ILE A 1 130 ? -18.841 13.782 8.012 1.00 88.75 130 ILE A CA 1
ATOM 1102 C C . ILE A 1 130 ? -18.745 13.413 9.497 1.00 88.75 130 ILE A C 1
ATOM 1104 O O . ILE A 1 130 ? -19.748 13.515 10.201 1.00 88.75 130 ILE A O 1
ATOM 1108 N N . ILE A 1 131 ? -17.548 13.056 9.976 1.00 90.38 131 ILE A N 1
ATOM 1109 C CA . ILE A 1 131 ? -17.294 12.709 11.386 1.00 90.38 131 ILE A CA 1
ATOM 1110 C C . ILE A 1 131 ? -17.603 13.891 12.317 1.00 90.38 131 ILE A C 1
ATOM 1112 O O . ILE A 1 131 ? -18.097 13.709 13.427 1.00 90.38 131 ILE A O 1
ATOM 1116 N N . GLU A 1 132 ? -17.325 15.121 11.885 1.00 88.94 132 GLU A N 1
ATOM 1117 C CA . GLU A 1 132 ? -17.656 16.318 12.660 1.00 88.94 132 GLU A CA 1
ATOM 1118 C C . GLU A 1 132 ? -19.159 16.545 12.792 1.00 88.94 132 GLU A C 1
ATOM 1120 O O . GLU A 1 132 ? -19.615 16.963 13.854 1.00 88.94 132 GLU A O 1
ATOM 1125 N N . LYS A 1 133 ? -19.923 16.259 11.733 1.00 88.00 133 LYS A N 1
ATOM 1126 C CA . LYS A 1 133 ? -21.376 16.468 11.703 1.00 88.00 133 LYS A CA 1
ATOM 1127 C C . LYS A 1 133 ? -22.156 15.373 12.421 1.00 88.00 133 LYS A C 1
ATOM 1129 O O . LYS A 1 133 ? -23.191 15.660 13.013 1.00 88.00 133 LYS A O 1
ATOM 1134 N N . ASN A 1 134 ? -21.707 14.126 12.332 1.00 82.44 134 ASN A N 1
ATOM 1135 C CA . ASN A 1 134 ? -22.388 12.983 12.921 1.00 82.44 134 ASN A CA 1
ATOM 1136 C C . ASN A 1 134 ? -21.351 12.002 13.466 1.00 82.44 134 ASN A C 1
ATOM 1138 O O . ASN A 1 134 ? -20.382 11.684 12.791 1.00 82.44 134 ASN A O 1
ATOM 1142 N N . GLN A 1 135 ? -21.563 11.506 14.682 1.00 77.25 135 GLN A N 1
ATOM 1143 C CA . GLN A 1 135 ? -20.689 10.512 15.307 1.00 77.25 135 GLN A CA 1
ATOM 1144 C C . GLN A 1 135 ? -21.428 9.204 15.621 1.00 77.25 135 GLN A C 1
ATOM 1146 O O . GLN A 1 135 ? -20.836 8.280 16.168 1.00 77.25 135 GLN A O 1
ATOM 1151 N N . ASN A 1 136 ? -22.716 9.089 15.301 1.00 82.31 136 ASN A N 1
ATOM 1152 C CA . ASN A 1 136 ? -23.528 7.905 15.589 1.00 82.31 136 ASN A CA 1
ATOM 1153 C C . ASN A 1 136 ? -23.418 6.861 14.475 1.00 82.31 136 ASN A C 1
ATOM 1155 O O . ASN A 1 136 ? -24.416 6.438 13.899 1.00 82.31 136 ASN A O 1
ATOM 1159 N N . PHE A 1 137 ? -22.192 6.453 14.167 1.00 83.69 137 PHE A N 1
ATOM 1160 C CA . PHE A 1 137 ? -21.918 5.348 13.260 1.00 83.69 137 PHE A CA 1
ATOM 1161 C C . PHE A 1 137 ? -20.633 4.632 13.667 1.00 83.69 137 PHE A C 1
ATOM 1163 O O . PHE A 1 137 ? -19.765 5.207 14.321 1.00 83.69 137 PHE A O 1
ATOM 1170 N N . SER A 1 138 ? -20.509 3.372 13.266 1.00 81.12 138 SER A N 1
ATOM 1171 C CA . SER A 1 138 ? -19.260 2.621 13.341 1.00 81.12 138 SER A CA 1
ATOM 1172 C C . SER A 1 138 ? -18.412 2.902 12.107 1.00 81.12 138 SER A C 1
ATOM 1174 O O . SER A 1 138 ? -18.929 2.899 10.990 1.00 81.12 138 SER A O 1
ATOM 1176 N N . LEU A 1 139 ? -17.110 3.113 12.297 1.00 83.62 139 LEU A N 1
ATOM 1177 C CA . LEU A 1 139 ? -16.178 3.163 11.176 1.00 83.62 139 LEU A CA 1
ATOM 1178 C C . LEU A 1 139 ? -16.092 1.787 10.514 1.00 83.62 139 LEU A C 1
ATOM 1180 O O . LEU A 1 139 ? -15.718 0.813 11.164 1.00 83.62 139 LEU A O 1
ATOM 1184 N N . ASP A 1 140 ? -16.399 1.748 9.224 1.00 81.06 140 ASP A N 1
ATOM 1185 C CA . ASP A 1 140 ? -16.134 0.615 8.348 1.00 81.06 140 ASP A CA 1
ATOM 1186 C C . ASP A 1 140 ? -15.182 1.085 7.246 1.00 81.06 140 ASP A C 1
ATOM 1188 O O . ASP A 1 140 ? -15.492 2.013 6.491 1.00 81.06 140 ASP A O 1
ATOM 1192 N N . PHE A 1 141 ? -13.977 0.516 7.223 1.00 77.56 141 PHE A N 1
ATOM 1193 C CA . PHE A 1 141 ? -12.937 0.927 6.290 1.00 77.56 141 PHE A CA 1
ATOM 1194 C C . PHE A 1 141 ? -12.990 0.051 5.042 1.00 77.56 141 PHE A C 1
ATOM 1196 O O . PHE A 1 141 ? -12.766 -1.157 5.131 1.00 77.56 141 PHE A O 1
ATOM 1203 N N . PRO A 1 142 ? -13.219 0.638 3.859 1.00 67.94 142 PRO A N 1
ATOM 1204 C CA . PRO A 1 142 ? -13.189 -0.131 2.633 1.00 67.94 142 PRO A CA 1
ATOM 1205 C C . PRO A 1 142 ? -11.757 -0.567 2.290 1.00 67.94 142 PRO A C 1
ATOM 1207 O O . PRO A 1 142 ? -10.794 0.143 2.567 1.00 67.94 142 PRO A O 1
ATOM 1210 N N . ASN A 1 143 ? -11.612 -1.685 1.576 1.00 63.28 143 ASN A N 1
ATOM 1211 C CA . ASN A 1 143 ? -10.308 -2.269 1.210 1.00 63.28 143 ASN A CA 1
ATOM 1212 C C . ASN A 1 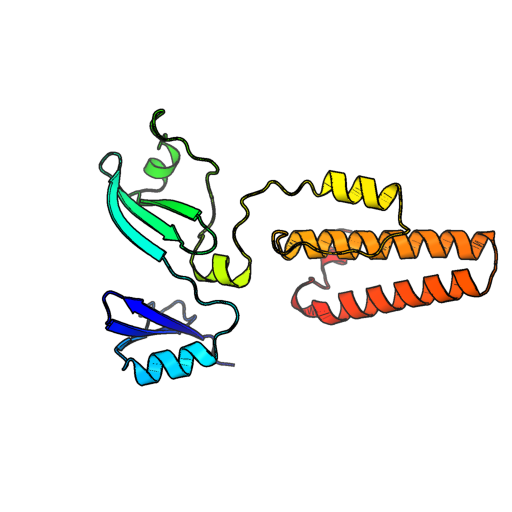143 ? -9.415 -1.391 0.303 1.00 63.28 143 ASN A C 1
ATOM 1214 O O . ASN A 1 143 ? -8.301 -1.798 -0.021 1.00 63.28 143 ASN A O 1
ATOM 1218 N N . TYR A 1 144 ? -9.905 -0.238 -0.158 1.00 64.56 144 TYR A N 1
ATOM 1219 C CA . TYR A 1 144 ? -9.199 0.669 -1.066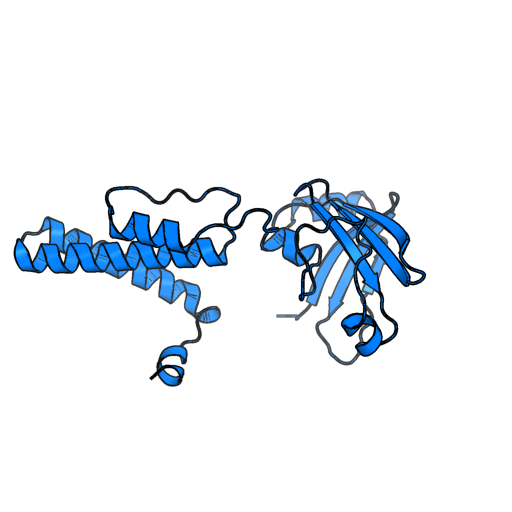 1.00 64.56 144 TYR A CA 1
ATOM 1220 C C . TYR A 1 144 ? -8.619 1.913 -0.380 1.00 64.56 144 TYR A C 1
ATOM 1222 O O . TYR A 1 144 ? -7.959 2.706 -1.049 1.00 64.56 144 TYR A O 1
ATOM 1230 N N . ILE A 1 145 ? -8.856 2.115 0.922 1.00 72.00 145 ILE A N 1
ATOM 1231 C CA . ILE A 1 145 ? -8.196 3.195 1.661 1.00 72.00 145 ILE A CA 1
ATOM 1232 C C . ILE A 1 145 ? -6.768 2.779 2.017 1.00 72.00 145 ILE A C 1
ATOM 1234 O O . ILE A 1 145 ? -6.533 1.657 2.471 1.00 72.00 145 ILE A O 1
ATOM 1238 N N . ASN A 1 146 ? -5.800 3.673 1.811 1.00 73.19 146 ASN A N 1
ATOM 1239 C CA . ASN A 1 146 ? -4.439 3.407 2.255 1.00 73.19 146 ASN A CA 1
ATOM 1240 C C . ASN A 1 146 ? -4.392 3.344 3.799 1.00 73.19 146 ASN A C 1
ATOM 1242 O O . ASN A 1 146 ? -5.216 3.934 4.507 1.00 73.19 146 ASN A O 1
ATOM 1246 N N . ALA A 1 147 ? -3.410 2.620 4.335 1.00 77.44 147 ALA A N 1
ATOM 1247 C CA . ALA A 1 147 ? -3.289 2.431 5.780 1.00 77.44 147 ALA A CA 1
ATOM 1248 C C . ALA A 1 147 ? -3.058 3.752 6.537 1.00 77.44 147 ALA A C 1
ATOM 1250 O O . ALA A 1 147 ? -3.482 3.882 7.683 1.00 77.44 147 ALA A O 1
ATOM 1251 N N . TYR A 1 148 ? -2.407 4.731 5.906 1.00 79.44 148 TYR A N 1
ATOM 1252 C CA . TYR A 1 148 ? -2.066 6.010 6.524 1.00 79.44 148 TYR A CA 1
ATOM 1253 C C . TYR A 1 148 ? -3.301 6.900 6.740 1.00 79.44 148 TYR A C 1
ATOM 1255 O O . TYR A 1 148 ? -3.566 7.339 7.857 1.00 79.44 148 TYR A O 1
ATOM 1263 N N . ASP A 1 149 ? -4.107 7.111 5.708 1.00 82.25 149 ASP A N 1
ATOM 1264 C CA . ASP A 1 149 ? -5.367 7.844 5.746 1.00 82.25 149 ASP A CA 1
ATOM 1265 C C . ASP A 1 149 ? -6.421 7.094 6.552 1.00 82.25 149 ASP A C 1
ATOM 1267 O O . ASP A 1 149 ? -7.121 7.717 7.349 1.00 82.25 149 ASP A O 1
ATOM 1271 N N . GLY A 1 150 ? -6.478 5.761 6.451 1.00 85.94 150 GLY A N 1
ATOM 1272 C CA . GLY A 1 150 ? -7.305 4.948 7.345 1.00 85.94 150 GLY A CA 1
ATOM 1273 C C . GLY A 1 150 ? -6.963 5.203 8.813 1.00 85.94 150 GLY A C 1
ATOM 1274 O O . GLY A 1 150 ? -7.848 5.460 9.630 1.00 85.94 150 GLY A O 1
ATOM 1275 N N . PHE A 1 151 ? -5.670 5.246 9.140 1.00 86.12 151 PHE A N 1
ATOM 1276 C CA . PHE A 1 151 ? -5.205 5.551 10.489 1.00 86.12 151 PHE A CA 1
ATOM 1277 C C . PHE A 1 151 ? -5.521 6.992 10.919 1.00 86.12 151 PHE A C 1
ATOM 1279 O O . PHE A 1 151 ? -5.990 7.207 12.037 1.00 86.12 151 PHE A O 1
ATOM 1286 N N . ARG A 1 152 ? -5.342 7.984 10.036 1.00 88.00 152 ARG A N 1
ATOM 1287 C CA . ARG A 1 152 ? -5.707 9.388 10.304 1.00 88.00 152 ARG A CA 1
ATOM 1288 C C . ARG A 1 152 ? -7.197 9.542 10.603 1.00 88.00 152 ARG A C 1
ATOM 1290 O O . ARG A 1 152 ? -7.555 10.209 11.571 1.00 88.00 152 ARG A O 1
ATOM 1297 N N . ILE A 1 153 ? -8.060 8.906 9.812 1.00 90.44 153 ILE A N 1
ATOM 1298 C CA . ILE A 1 153 ? -9.518 8.906 10.005 1.00 90.44 153 ILE A CA 1
ATOM 1299 C C . ILE A 1 153 ? -9.897 8.220 11.308 1.00 90.44 153 ILE A C 1
ATOM 1301 O O . ILE A 1 153 ? -10.702 8.754 12.069 1.00 90.44 153 ILE A O 1
ATOM 1305 N N . PHE A 1 154 ? -9.293 7.067 11.587 1.00 91.00 154 PHE A N 1
ATOM 1306 C CA . PHE A 1 154 ? -9.521 6.330 12.820 1.00 91.00 154 PHE A CA 1
ATOM 1307 C C . PHE A 1 154 ? -9.164 7.161 14.058 1.00 91.00 154 PHE A C 1
ATOM 1309 O O . PHE A 1 154 ? -9.990 7.305 14.961 1.00 91.00 154 PHE A O 1
ATOM 1316 N N . LEU A 1 155 ? -7.973 7.768 14.083 1.00 91.25 155 LEU A N 1
ATOM 1317 C CA . LEU A 1 155 ? -7.563 8.646 15.178 1.00 91.25 155 LEU A CA 1
ATOM 1318 C C . LEU A 1 155 ? -8.493 9.854 15.306 1.00 91.25 155 LEU A C 1
ATOM 1320 O O . LEU A 1 155 ? -8.943 10.162 16.408 1.00 91.25 155 LEU A O 1
ATOM 1324 N N . PHE A 1 156 ? -8.822 10.512 14.192 1.00 92.75 156 PHE A N 1
ATOM 1325 C CA . PHE A 1 156 ? -9.721 11.664 14.195 1.00 92.75 156 PHE A CA 1
ATOM 1326 C C . PHE A 1 156 ? -11.100 11.314 14.773 1.00 92.75 156 PHE A C 1
ATOM 1328 O O . PHE A 1 156 ? -11.621 12.047 15.614 1.00 92.75 156 PHE A O 1
ATOM 1335 N N . TYR A 1 157 ? -11.665 10.167 14.390 1.00 93.19 157 TYR A N 1
ATOM 1336 C CA . TYR A 1 157 ? -12.920 9.655 14.937 1.00 93.19 157 TYR A CA 1
ATOM 1337 C C . TYR A 1 157 ? -12.845 9.418 16.451 1.00 93.19 157 TYR A C 1
ATOM 1339 O O . TYR A 1 157 ? -13.715 9.899 17.181 1.00 93.19 157 TYR A O 1
ATOM 1347 N N . LEU A 1 158 ? -11.793 8.749 16.943 1.00 92.69 158 LEU A N 1
ATOM 1348 C CA . LEU A 1 158 ? -11.601 8.528 18.381 1.00 92.69 158 LEU A CA 1
ATOM 1349 C C . LEU A 1 158 ? -11.492 9.848 19.153 1.00 92.69 158 LEU A C 1
ATOM 1351 O O . LEU A 1 158 ? -12.143 10.010 20.184 1.00 92.69 158 LEU A O 1
ATOM 1355 N N . PHE A 1 159 ? -10.723 10.813 18.642 1.00 92.50 159 PHE A N 1
ATOM 1356 C CA . PHE A 1 159 ? -10.592 12.133 19.261 1.00 92.50 159 PHE A CA 1
ATOM 1357 C C . PHE A 1 159 ? -11.923 12.890 19.310 1.00 92.50 159 PHE A C 1
ATOM 1359 O O . PHE A 1 159 ? -12.249 13.509 20.325 1.00 92.50 159 PHE A O 1
ATOM 1366 N N . LYS A 1 160 ? -12.718 12.837 18.236 1.00 93.25 160 LYS A N 1
ATOM 1367 C CA . LYS A 1 160 ? -14.032 13.492 18.191 1.00 93.25 160 LYS A CA 1
ATOM 1368 C C . LYS A 1 160 ? -15.024 12.850 19.159 1.00 93.25 160 LYS A C 1
ATOM 1370 O O . LYS A 1 160 ? -15.700 13.592 19.872 1.00 93.25 160 LYS A O 1
ATOM 1375 N N . LYS A 1 161 ? -15.037 11.515 19.261 1.00 92.56 161 LYS A N 1
ATOM 1376 C CA . LYS A 1 161 ? -15.824 10.770 20.258 1.00 92.56 161 LYS A CA 1
ATOM 1377 C C . LYS A 1 161 ? -15.426 11.116 21.687 1.00 92.56 161 LYS A C 1
ATOM 1379 O O . LYS A 1 161 ? -16.292 11.409 22.508 1.00 92.56 161 LYS A O 1
ATOM 1384 N N . LEU A 1 162 ? -14.124 11.149 21.966 1.00 93.94 162 LEU A N 1
ATOM 1385 C CA . LEU A 1 162 ? -13.596 11.535 23.271 1.00 93.94 162 LEU A CA 1
ATOM 1386 C C . LEU A 1 162 ? -14.057 12.945 23.660 1.00 93.94 162 LEU A C 1
ATOM 1388 O O . LEU A 1 162 ? -14.586 13.136 24.751 1.00 93.94 162 LEU A O 1
ATOM 1392 N N . LYS A 1 163 ? -13.912 13.921 22.750 1.00 93.19 163 LYS A N 1
ATOM 1393 C CA . LYS A 1 163 ? -14.358 15.304 22.976 1.00 93.19 163 LYS A CA 1
ATOM 1394 C C . LYS A 1 163 ? -15.869 15.385 23.204 1.00 93.19 163 LYS A C 1
ATOM 1396 O O . LYS A 1 163 ? -16.304 16.097 24.102 1.00 93.19 163 LYS A O 1
ATOM 1401 N N . PHE A 1 164 ? -16.657 14.662 22.411 1.00 92.31 164 PHE A N 1
ATOM 1402 C CA . PHE A 1 164 ? -18.112 14.641 22.539 1.00 92.31 164 PHE A CA 1
ATOM 1403 C C . PHE A 1 164 ? -18.555 14.123 23.912 1.00 92.31 164 PHE A C 1
ATOM 1405 O O . PHE A 1 164 ? -19.293 14.814 24.611 1.00 92.31 164 PHE A O 1
ATOM 1412 N N . TYR A 1 165 ? -18.065 12.953 24.336 1.00 93.69 165 TYR A N 1
ATOM 1413 C CA . TYR A 1 165 ? -18.445 12.380 25.631 1.00 93.69 165 TYR A CA 1
ATOM 1414 C C . TYR A 1 165 ? -17.856 13.135 26.819 1.00 93.69 165 TYR A C 1
ATOM 1416 O O . TYR A 1 165 ? -18.498 13.190 27.863 1.00 93.69 165 TYR A O 1
ATOM 1424 N N . TRP A 1 166 ? -16.696 13.780 26.661 1.00 94.19 166 TRP A N 1
ATOM 1425 C CA . TRP A 1 166 ? -16.185 14.723 27.654 1.00 94.19 166 TRP A CA 1
ATOM 1426 C C . TRP A 1 166 ? -17.199 15.840 27.915 1.00 94.19 166 TRP A C 1
ATOM 1428 O O . TRP A 1 166 ? -17.673 15.984 29.040 1.00 94.19 166 TRP A O 1
ATOM 1438 N N . THR A 1 167 ? -17.602 16.569 26.871 1.00 93.38 167 THR A N 1
ATOM 1439 C CA . THR A 1 167 ? -18.588 17.651 26.988 1.00 93.38 167 THR A CA 1
ATOM 1440 C C . THR A 1 167 ? -19.916 17.141 27.545 1.00 93.38 167 THR A C 1
ATOM 1442 O O . THR A 1 167 ? -20.433 17.702 28.507 1.00 93.38 167 THR A O 1
ATOM 1445 N N . LEU A 1 168 ? -20.419 16.018 27.025 1.00 92.62 168 LEU A N 1
ATOM 1446 C CA . LEU A 1 168 ? -21.683 15.435 27.471 1.00 92.62 168 LEU A CA 1
ATOM 1447 C C . LEU A 1 168 ? -21.651 15.025 28.951 1.00 92.62 168 LEU A C 1
ATOM 1449 O O . LEU A 1 168 ? -22.621 15.244 29.673 1.00 92.62 168 LEU A O 1
ATOM 1453 N N . SER A 1 169 ? -20.529 14.464 29.413 1.00 93.12 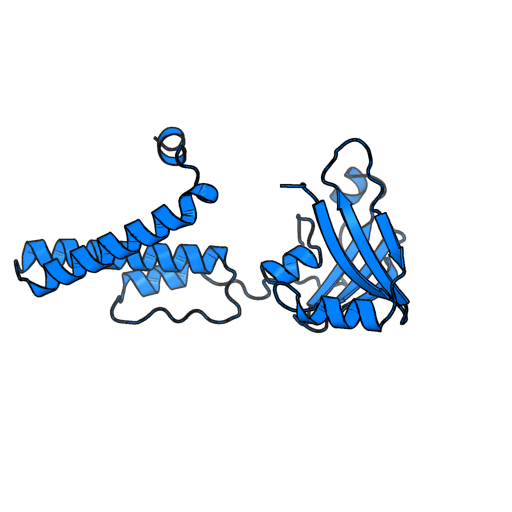169 SER A N 1
ATOM 1454 C CA . SER A 1 169 ? -20.339 14.074 30.813 1.00 93.12 169 SER A CA 1
ATOM 1455 C C . SER A 1 169 ? -20.320 15.279 31.753 1.00 93.12 169 SER A C 1
ATOM 1457 O O . SER A 1 169 ? -20.868 15.197 32.851 1.00 93.12 169 SER A O 1
ATOM 1459 N N . LEU A 1 170 ? -19.763 16.413 31.314 1.00 92.19 170 LEU A N 1
ATOM 1460 C CA . LEU A 1 170 ? -19.760 17.654 32.087 1.00 92.19 170 LEU A CA 1
ATOM 1461 C C . LEU A 1 170 ? -21.157 18.282 32.165 1.00 92.19 170 LEU A C 1
ATOM 1463 O O . LEU A 1 170 ? -21.554 18.760 33.227 1.00 92.19 170 LEU A O 1
ATOM 1467 N N . GLU A 1 171 ? -21.898 18.263 31.056 1.00 93.94 171 GLU A N 1
ATOM 1468 C CA . GLU A 1 171 ? -23.237 18.853 30.957 1.00 93.94 171 GLU A CA 1
ATOM 1469 C C . GLU A 1 171 ? -24.293 18.027 31.699 1.00 93.94 171 GLU A C 1
ATOM 1471 O O . GLU A 1 171 ? -25.038 18.559 32.521 1.00 93.94 171 GLU A O 1
ATOM 1476 N N . ARG A 1 172 ? -24.363 16.719 31.422 1.00 92.44 172 ARG A N 1
ATOM 1477 C CA . ARG A 1 172 ? -25.405 15.831 31.961 1.00 92.44 172 ARG A CA 1
ATOM 1478 C C . ARG A 1 172 ? -25.066 15.261 33.329 1.00 92.44 172 ARG A C 1
ATOM 1480 O O . ARG A 1 172 ? -25.977 14.887 34.063 1.00 92.44 172 ARG A O 1
ATOM 1487 N N . LYS A 1 173 ? -23.773 15.169 33.661 1.00 88.56 173 LYS A N 1
ATOM 1488 C CA . LYS A 1 173 ? -23.259 14.547 34.895 1.00 88.56 173 LYS A CA 1
ATOM 1489 C C . LYS A 1 173 ? -23.771 13.119 35.109 1.00 88.56 173 LYS A C 1
ATOM 1491 O O . LYS A 1 173 ? -23.904 12.660 36.241 1.00 88.56 173 LYS A O 1
ATOM 1496 N N . ASP A 1 174 ? -24.065 12.413 34.018 1.00 92.19 174 ASP A N 1
ATOM 1497 C CA . ASP A 1 174 ? -24.581 11.052 34.059 1.00 92.19 174 ASP A CA 1
ATOM 1498 C C . ASP A 1 174 ? -23.458 10.013 33.921 1.00 92.19 174 ASP A C 1
ATOM 1500 O O . ASP A 1 174 ? -22.432 10.226 33.264 1.00 92.19 174 ASP A O 1
ATOM 1504 N N . LYS A 1 175 ? -23.667 8.857 34.557 1.00 93.31 175 LYS A N 1
ATOM 1505 C CA . LYS A 1 175 ? -22.684 7.769 34.603 1.00 93.31 175 LYS A CA 1
ATOM 1506 C C . LYS A 1 175 ? -22.378 7.201 33.216 1.00 93.31 175 LYS A C 1
ATOM 1508 O O . LYS A 1 175 ? -21.236 6.822 32.973 1.00 93.31 175 LYS A O 1
ATOM 1513 N N . GLN A 1 176 ? -23.364 7.137 32.320 1.00 94.12 176 GLN A N 1
ATOM 1514 C CA . GLN A 1 176 ? -23.183 6.528 31.004 1.00 94.12 176 GLN A CA 1
ATOM 1515 C C . GLN A 1 176 ? -22.214 7.356 30.160 1.00 94.12 176 GLN A C 1
ATOM 1517 O O . GLN A 1 176 ? -21.251 6.812 29.625 1.00 94.12 176 GLN A O 1
ATOM 1522 N N . SER A 1 177 ? -22.414 8.672 30.106 1.00 92.31 177 SER A N 1
ATOM 1523 C CA . SER A 1 177 ? -21.529 9.591 29.386 1.00 92.31 177 SER A CA 1
ATOM 1524 C C . SER A 1 177 ? -20.092 9.538 29.917 1.00 92.31 177 SER A C 1
ATOM 1526 O O . SER A 1 177 ? -19.143 9.537 29.133 1.00 92.31 177 SER A O 1
ATOM 1528 N N . LEU A 1 178 ? -19.917 9.424 31.241 1.00 93.56 178 LEU A N 1
ATOM 1529 C CA . LEU A 1 178 ? -18.597 9.253 31.854 1.00 93.56 178 LEU A CA 1
ATOM 1530 C C . LEU A 1 178 ? -17.955 7.902 31.491 1.00 93.56 178 LEU A C 1
ATOM 1532 O O . LEU A 1 178 ? -16.762 7.847 31.193 1.00 93.56 178 LEU A O 1
ATOM 1536 N N . CYS A 1 179 ? -18.727 6.811 31.495 1.00 95.38 179 CYS A N 1
ATOM 1537 C CA . CYS A 1 179 ? -18.241 5.491 31.092 1.00 95.38 179 CYS A CA 1
ATOM 1538 C C . CYS A 1 179 ? -17.768 5.477 29.631 1.00 95.38 179 CYS A C 1
ATOM 1540 O O . CYS A 1 179 ? -16.690 4.952 29.352 1.00 95.38 179 CYS A O 1
ATOM 1542 N N . GLU A 1 180 ? -18.521 6.097 28.721 1.00 94.56 180 GLU A N 1
ATOM 1543 C CA . GLU A 1 180 ? -18.122 6.237 27.316 1.00 94.56 180 GLU A CA 1
ATOM 1544 C C . GLU A 1 180 ? -16.845 7.075 27.177 1.00 94.56 180 GLU A C 1
ATOM 1546 O O . GLU A 1 180 ? -15.908 6.670 26.490 1.00 94.56 180 GLU A O 1
ATOM 1551 N N . PHE A 1 181 ? -16.743 8.205 27.886 1.00 94.94 181 PHE A N 1
ATOM 1552 C CA . PHE A 1 181 ? -15.520 9.012 27.903 1.00 94.94 181 PHE A CA 1
ATOM 1553 C C . PHE A 1 181 ? -14.289 8.187 28.322 1.00 94.94 181 PHE A C 1
ATOM 1555 O O . PHE A 1 181 ? -13.259 8.209 27.641 1.00 94.94 181 PHE A O 1
ATOM 1562 N N . LEU A 1 182 ? -14.401 7.409 29.405 1.00 94.88 182 LEU A N 1
ATOM 1563 C CA . LEU A 1 182 ? -13.324 6.534 29.876 1.00 94.88 182 LEU A CA 1
ATOM 1564 C C . LEU A 1 182 ? -12.982 5.435 28.862 1.00 94.88 182 LEU A C 1
ATOM 1566 O O . LEU A 1 182 ? -11.803 5.124 28.678 1.00 94.88 182 LEU A O 1
ATOM 1570 N N . PHE A 1 183 ? -13.987 4.871 28.187 1.00 94.75 183 PHE A N 1
ATOM 1571 C CA . PHE A 1 183 ? -13.787 3.885 27.129 1.00 94.75 183 PHE A CA 1
ATOM 1572 C C . PHE A 1 183 ? -12.942 4.461 25.987 1.00 94.75 183 PHE A C 1
ATOM 1574 O O . PHE A 1 183 ? -11.870 3.926 25.702 1.00 94.75 183 PHE A O 1
ATOM 1581 N N . TYR A 1 184 ? -13.350 5.591 25.397 1.00 94.44 184 TYR A N 1
ATOM 1582 C CA . TYR A 1 184 ? -12.605 6.203 24.288 1.00 94.44 184 TYR A CA 1
ATOM 1583 C C . TYR A 1 184 ? -11.212 6.684 24.705 1.00 94.44 184 TYR A C 1
ATOM 1585 O O . TYR A 1 184 ? -10.268 6.557 23.924 1.00 94.44 184 TYR A O 1
ATOM 1593 N N . SER A 1 185 ? -11.053 7.173 25.940 1.00 94.06 185 SER A N 1
ATOM 1594 C CA . SER A 1 185 ? -9.746 7.557 26.490 1.00 94.06 185 SER A CA 1
ATOM 1595 C C . SER A 1 185 ? -8.795 6.359 26.544 1.00 94.06 185 SER A C 1
ATOM 1597 O O . SER A 1 185 ? -7.667 6.410 26.044 1.00 94.06 185 SER A O 1
ATOM 1599 N N . ARG A 1 186 ? -9.280 5.224 27.063 1.00 94.31 186 ARG A N 1
ATOM 1600 C CA . ARG A 1 186 ? -8.508 3.981 27.125 1.00 94.31 186 ARG A CA 1
ATOM 1601 C C . ARG A 1 186 ? -8.194 3.434 25.735 1.00 94.31 186 ARG A C 1
ATOM 1603 O O . ARG A 1 186 ? -7.065 3.004 25.505 1.00 94.31 186 ARG A O 1
ATOM 1610 N N . SER A 1 187 ? -9.151 3.462 24.809 1.00 92.00 187 SER A N 1
ATOM 1611 C CA . SER A 1 187 ? -8.932 3.045 23.421 1.00 92.00 187 SER A CA 1
ATOM 1612 C C . SER A 1 187 ? -7.827 3.865 22.760 1.00 92.00 187 SER A C 1
ATOM 1614 O O . SER A 1 187 ? -6.916 3.291 22.166 1.00 92.00 187 SER A O 1
ATOM 1616 N N . LEU A 1 188 ? -7.859 5.191 22.914 1.00 91.38 188 LEU A N 1
ATOM 1617 C CA . LEU A 1 188 ? -6.837 6.077 22.365 1.00 91.38 188 LEU A CA 1
ATOM 1618 C C . LEU A 1 188 ? -5.458 5.792 22.976 1.00 91.38 188 LEU A C 1
ATOM 1620 O O . LEU A 1 188 ? -4.479 5.672 22.242 1.00 91.38 188 LEU A O 1
ATOM 1624 N N . TYR A 1 189 ? -5.383 5.604 24.298 1.00 88.50 189 TYR A N 1
ATOM 1625 C CA . TYR A 1 189 ? -4.140 5.232 24.976 1.00 88.50 189 TYR A CA 1
ATOM 1626 C C . TYR A 1 189 ? -3.559 3.917 24.447 1.00 88.50 189 TYR A C 1
ATOM 1628 O O . TYR A 1 189 ? -2.362 3.853 24.168 1.00 88.50 189 TYR A O 1
ATOM 1636 N N . ILE A 1 190 ? -4.384 2.877 24.278 1.00 89.50 190 ILE A N 1
ATOM 1637 C CA . ILE A 1 190 ? -3.937 1.578 23.755 1.00 89.50 190 ILE A CA 1
ATOM 1638 C C . ILE A 1 190 ? -3.362 1.744 22.347 1.00 89.50 190 ILE A C 1
ATOM 1640 O O . ILE A 1 190 ? -2.260 1.267 22.076 1.00 89.50 190 ILE A O 1
ATOM 1644 N N . VAL A 1 191 ? -4.080 2.453 21.472 1.00 88.31 191 VAL A N 1
ATOM 1645 C CA . VAL A 1 191 ? -3.656 2.688 20.086 1.00 88.31 191 VAL A CA 1
ATOM 1646 C C . VAL A 1 191 ? -2.319 3.421 20.059 1.00 88.31 191 VAL A C 1
ATOM 1648 O O . VAL A 1 191 ? -1.362 2.911 19.483 1.00 88.31 191 VAL A O 1
ATOM 1651 N N . LEU A 1 192 ? -2.210 4.570 20.726 1.00 85.31 192 LEU A N 1
ATOM 1652 C CA . LEU A 1 192 ? -0.977 5.360 20.732 1.00 85.31 192 LEU A CA 1
ATOM 1653 C C . LEU A 1 192 ? 0.192 4.593 21.367 1.00 85.31 192 LEU A C 1
ATOM 1655 O O . LEU A 1 192 ? 1.297 4.599 20.827 1.00 85.31 192 LEU A O 1
ATOM 1659 N N . SER A 1 193 ? -0.051 3.866 22.462 1.00 83.12 193 SER A N 1
ATOM 1660 C CA . SER A 1 193 ? 0.987 3.067 23.130 1.00 83.12 193 SER A CA 1
ATOM 1661 C C . SER A 1 193 ? 1.484 1.911 22.264 1.00 83.12 193 SER A C 1
ATOM 1663 O O . SER A 1 193 ? 2.674 1.601 22.284 1.00 83.12 193 SER A O 1
ATOM 1665 N N . SER A 1 194 ? 0.594 1.295 21.479 1.00 83.38 194 SER A N 1
ATOM 1666 C CA . SER A 1 194 ? 0.951 0.220 20.546 1.00 83.38 194 SER A CA 1
ATOM 1667 C C . SER A 1 194 ? 1.768 0.700 19.341 1.00 83.38 194 SER A C 1
ATOM 1669 O O . SER A 1 194 ? 2.442 -0.103 18.702 1.00 83.38 194 SER A O 1
ATOM 1671 N N . MET A 1 195 ? 1.747 2.007 19.061 1.00 79.19 195 MET A N 1
ATOM 1672 C CA . MET A 1 195 ? 2.407 2.635 17.911 1.00 79.19 195 MET A CA 1
ATOM 1673 C C . MET A 1 195 ? 3.651 3.441 18.314 1.00 79.19 195 MET A C 1
ATOM 1675 O O . MET A 1 195 ? 4.124 4.281 17.553 1.00 79.19 195 MET A O 1
ATOM 1679 N N . ASN A 1 196 ? 4.209 3.181 19.498 1.00 70.19 196 ASN A N 1
ATOM 1680 C CA . ASN A 1 196 ? 5.346 3.917 20.065 1.00 70.19 196 ASN A CA 1
ATOM 1681 C C . ASN A 1 196 ? 6.673 3.785 19.285 1.00 70.19 196 ASN A C 1
ATOM 1683 O O . ASN A 1 196 ? 7.629 4.490 19.602 1.00 70.19 196 ASN A O 1
ATOM 1687 N N . THR A 1 197 ? 6.742 2.873 18.312 1.00 70.00 197 THR A N 1
ATOM 1688 C CA . THR A 1 197 ? 7.863 2.693 17.375 1.00 70.00 197 THR A CA 1
ATOM 1689 C C . THR A 1 197 ? 7.647 3.405 16.041 1.00 70.00 197 THR A C 1
ATOM 1691 O O . THR A 1 197 ? 8.596 3.554 15.277 1.00 70.00 197 THR A O 1
ATOM 1694 N N . ILE A 1 198 ? 6.410 3.816 15.750 1.00 70.06 198 ILE A N 1
ATOM 1695 C CA . ILE A 1 198 ? 6.010 4.490 14.507 1.00 70.06 198 ILE A CA 1
ATOM 1696 C C . ILE A 1 198 ? 5.841 5.991 14.751 1.00 70.06 198 ILE A C 1
ATOM 1698 O O . ILE A 1 198 ? 6.234 6.802 13.918 1.00 70.06 198 ILE A O 1
ATOM 1702 N N . LEU A 1 199 ? 5.257 6.362 15.891 1.00 68.62 199 LEU A N 1
ATOM 1703 C CA . LEU A 1 199 ? 5.078 7.747 16.304 1.00 68.62 199 LEU A CA 1
ATOM 1704 C C . LEU A 1 199 ? 6.304 8.201 17.096 1.00 68.62 199 LEU A C 1
ATOM 1706 O O . LEU A 1 199 ? 6.644 7.602 18.118 1.00 68.62 199 LEU A O 1
ATOM 1710 N N . ASP A 1 200 ? 6.952 9.267 16.628 1.00 68.50 200 ASP A N 1
ATOM 1711 C CA . ASP A 1 200 ? 8.074 9.868 17.341 1.00 68.50 200 ASP A CA 1
ATOM 1712 C C . ASP A 1 200 ? 7.592 10.424 18.689 1.00 68.50 200 ASP A C 1
ATOM 1714 O O . ASP A 1 200 ? 6.713 11.285 18.757 1.00 68.50 200 ASP A O 1
ATOM 1718 N N . LYS A 1 201 ? 8.172 9.927 19.785 1.00 65.75 201 LYS A N 1
ATOM 1719 C CA . LYS A 1 201 ? 7.854 10.393 21.141 1.00 65.75 201 LYS A CA 1
ATOM 1720 C C . LYS A 1 201 ? 8.263 11.848 21.364 1.00 65.75 201 LYS A C 1
ATOM 1722 O O . LYS A 1 201 ? 7.686 12.500 22.226 1.00 65.75 201 LYS A O 1
ATOM 1727 N N . ASN A 1 202 ? 9.225 12.350 20.592 1.00 66.31 202 ASN A N 1
ATOM 1728 C CA . ASN A 1 202 ? 9.707 13.722 20.679 1.00 66.31 202 ASN A CA 1
ATOM 1729 C C . ASN A 1 202 ? 8.944 14.683 19.766 1.00 66.31 202 ASN A C 1
ATOM 1731 O O . ASN A 1 202 ? 9.242 15.874 19.778 1.00 66.31 202 ASN A O 1
ATOM 1735 N N . LEU A 1 203 ? 7.947 14.214 19.006 1.00 63.19 203 LEU A N 1
ATOM 1736 C CA . LEU A 1 203 ? 7.202 15.072 18.083 1.00 63.19 203 LEU A CA 1
ATOM 1737 C C . LEU A 1 203 ? 6.559 16.268 18.807 1.00 63.19 203 LEU A C 1
ATOM 1739 O O . LEU A 1 203 ? 6.536 17.367 18.267 1.00 63.19 203 LEU A O 1
ATOM 1743 N N . SER A 1 204 ? 6.100 16.087 20.052 1.00 55.16 204 SER A N 1
ATOM 1744 C CA . SER A 1 204 ? 5.564 17.183 20.872 1.00 55.16 204 SER 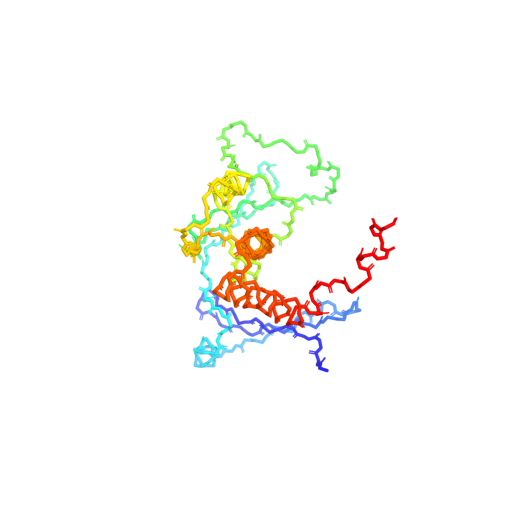A CA 1
ATOM 1745 C C . SER A 1 204 ? 6.608 18.241 21.224 1.00 55.16 204 SER A C 1
ATOM 1747 O O . SER A 1 204 ? 6.261 19.406 21.328 1.00 55.16 204 SER A O 1
ATOM 1749 N N . ASN A 1 205 ? 7.872 17.846 21.393 1.00 57.12 205 ASN A N 1
ATOM 1750 C CA . ASN A 1 205 ? 8.972 18.762 21.706 1.00 57.12 205 ASN A CA 1
ATOM 1751 C C . ASN A 1 205 ? 9.475 19.500 20.459 1.00 57.12 205 ASN A C 1
ATOM 1753 O O . ASN A 1 205 ? 10.125 20.527 20.583 1.00 57.12 205 ASN A O 1
ATOM 1757 N N . ILE A 1 206 ? 9.211 18.950 19.271 1.00 54.59 206 ILE A N 1
ATOM 1758 C CA . ILE A 1 206 ? 9.575 19.541 17.977 1.00 54.59 206 ILE A CA 1
ATOM 1759 C C . ILE A 1 206 ? 8.484 20.511 17.486 1.00 54.59 206 ILE A C 1
ATOM 1761 O O . ILE A 1 206 ? 8.782 21.440 16.743 1.00 54.59 206 ILE A O 1
ATOM 1765 N N . LEU A 1 207 ? 7.222 20.283 17.871 1.00 46.59 207 LEU A N 1
ATOM 1766 C CA . LEU A 1 207 ? 6.058 21.070 17.438 1.00 46.59 207 LEU A CA 1
ATOM 1767 C C . LEU A 1 207 ? 5.612 22.156 18.438 1.00 46.59 207 LEU A C 1
ATOM 1769 O O . LEU A 1 207 ? 4.690 22.905 18.111 1.00 46.59 207 LEU A O 1
ATOM 1773 N N . ALA A 1 208 ? 6.201 22.202 19.636 1.00 40.50 208 ALA A N 1
ATOM 1774 C CA . ALA A 1 208 ? 5.978 23.238 20.652 1.00 40.50 208 ALA A CA 1
ATOM 1775 C C . ALA A 1 208 ? 6.973 24.393 20.483 1.00 40.50 208 ALA A C 1
ATOM 1777 O O . ALA A 1 208 ? 6.547 25.550 20.694 1.00 40.50 208 ALA A O 1
#

pLDDT: mean 83.06, std 12.65, range [40.5, 95.38]

Secondary structure (DSSP, 8-state):
---EEEEEEEETTEEEEEEEE--TT----EEEEE-HHHHHHHHTT-SSPPP-EEEEEEEETTEEEEEEEETTTTEEEEEE--SSHHHHHH----TT---S----S---HHHHHHH----S---HHHHHHHHHH---S-----TTS-HHHHHHHHHHHHHHHHHHHHHHHHHH--HHHHHHHHHHHHHHHHHHHHTTTTS-TTHHHHH-

Foldseek 3Di:
DFQKDWDWDADPNWIWIWIAHPDPPDRDTDIDTDDPVVSVVVLVVDDFDDKDWDWDWDADVNFTWIWTQTPPPRDIDIDTDDPDPVCVVPDDDPPVDDDPDDDPDPDDPVCCRPFNDAPDPPPLVVLLVVLLVDLPDDDDDDPRDTPVSVVVSVLSSLVSQLVVLVVVCVVVVDPVSVVSNVVSVVVNVVVCVVCPVPDPPCVVVVVD